Protein 4XZW (pdb70)

B-factor: mean 17.35, std 9.37, range [4.31, 82.0]

Sequence (305 aa):
KTPVAKNGQLQVVGTALLNRDGKPFQLRGISTHGLQWFGQFANKDAFQTLRDDWKANVVRLAMYTDPNANGYIAQPEWLKAKVKEGVEAAKELGMYVIIDWHILNDNDPNLYKEQAKRFFAEMAREYGNTPNVIYEIANEPNGDVTWEEKIRPYADEVIRTIRSIDRDNLIIVGTGTWSQDVDDVASDPLPYKNIMYALHFYAGTHGQFLRDKANYALSKGTPIFVTEWGTSDASGDGGVFLDQSREWLKYLDSKTISWVNWSLCDKNEASAALRPGADPHGGWGDDHLSDSGRFIKAKLIEALE

Nearest PDB structures (foldseek):
  4xzw-assembly1_A  TM=1.003E+00  e=5.256E-71  uncultured bacterium
  6gjf-assembly5_E  TM=9.949E-01  e=3.329E-52  synthetic construct
  3pzt-assembly2_B  TM=9.938E-01  e=3.127E-52  Bacillus subtilis subsp. subtilis str. 168
  5ihs-assembly1_A  TM=9.840E-01  e=8.917E-43  Cytophaga hutchinsonii ATCC 33406
  5wh8-assembly1_A  TM=9.608E-01  e=7.201E-40  uncultured organism

Organism: NCBI:txid77133

CATH classification: 3.20.20.80

Foldseek 3Di:
DAPCVVFWAWFDDQQFIGGPVRHGAAAEEAEADACVPFLLLLALLNVVCCCVQLVGQEYEYAFECDVVVVGCVVPVVVSLVSVVRNQVSCVVRRGAYEYAHEYDPVQFLVVCLVVLLVSLLVVCQVPLPTQRYEYERYQFREDPAACVPGQVVSCQVSVVSNCVRRQGHAYEGAGYHRRQQLLRCLVPPHPGTHYAYEHEEELAADAVVSVVNVVNNSVSRGHYAHAEYFQAHPVQPRAGNLVSVVVVVVSCVVVSHYHYYDHDGQPPGRRHQFHPPARSSDPDDPVTGHPNNVSSSVVSVVVVD

Secondary structure (DSSP, 8-state):
--HHHHH-S-EEETTEEE-TTS-B---EEEEES-HHHHGGG-SHHHHHHIIIII---EEEEEEE--GGGT-TTTSHHHHHHHHHHHHHHHHHTT-EEEEEEE-SSS-SGGGGHHHHHHHHHHHHHHHTTSS-EEEE--S---SS--IIIIIHHHHHHHHHHHHTT-SSS-EEE--HHHHT-GGGGGGS---SSSEEEEEEEETTT--HHHHHHHHHHHHTT--EEEEEEESS-SSSTT---HHHHHHHHHHHHHTT--EEEEEES--SSTT-SB-TT--TTS---GGGB-HHHHHHHHHHHHHH-

Solvent-accessible surface area: 11831 Å² total; per-residue (Å²): 198,39,18,19,42,110,10,2,45,11,52,27,92,54,54,39,6,28,10,126,115,45,135,83,25,22,0,28,0,2,0,3,13,0,0,20,111,36,10,96,5,4,10,82,72,0,2,72,15,0,52,56,70,1,77,2,13,0,2,0,0,0,0,16,0,10,43,143,17,78,0,20,48,51,40,56,122,125,0,29,61,47,0,53,99,0,0,67,5,0,66,111,5,10,0,0,0,0,0,0,0,4,2,52,121,11,50,36,2,44,113,34,52,89,68,0,51,189,2,0,7,57,0,2,161,91,2,16,115,39,33,7,1,2,0,0,0,0,1,17,0,16,54,109,4,57,5,97,119,64,0,45,63,0,0,23,37,0,0,120,28,0,34,94,66,3,173,14,2,8,0,0,0,0,0,5,50,119,0,30,29,0,38,64,1,33,93,50,75,12,105,61,100,8,8,5,6,0,0,7,2,44,3,26,74,42,29,95,162,5,15,76,35,0,51,114,0,28,87,119,38,5,12,2,0,0,0,13,0,0,0,2,29,72,83,23,132,44,35,44,54,47,100,81,0,103,92,2,8,159,26,0,73,85,102,57,6,3,4,0,0,15,0,1,0,31,88,138,60,26,8,1,0,2,104,77,64,4,74,48,102,7,61,14,44,79,112,62,2,12,92,0,0,122,13,0,44,58,50,0,60,98,45,112,169

Structure (mmCIF, N/CA/C/O backbone):
data_4XZW
#
_entry.id   4XZW
#
_cell.length_a   63.251
_cell.length_b   83.248
_cell.length_c   121.603
_cell.angle_alpha   90.00
_cell.angle_beta   90.00
_cell.angle_gamma   90.00
#
_symmetry.space_group_name_H-M   'C 2 2 21'
#
loop_
_entity.id
_entity.type
_entity.pdbx_description
1 polymer 'endo-glucanase chimera C10'
2 non-polymer 1,4,7,10,13,16-HEXAOXACYCLOOCTADECANE
3 non-polymer 'CALCIUM ION'
4 non-polymer '4-(2-HYDROXYETHYL)-1-PIPERAZINE ETHANESULFONIC ACID'
5 water water
#
loop_
_atom_site.group_PDB
_atom_site.id
_atom_site.type_symbol
_atom_site.label_atom_id
_atom_site.label_alt_id
_atom_site.label_comp_id
_atom_site.label_asym_id
_atom_site.label_entity_id
_atom_site.label_seq_id
_atom_site.pdbx_PDB_ins_code
_atom_site.Cartn_x
_atom_site.Cartn_y
_atom_site.Cartn_z
_atom_site.occupancy
_atom_site.B_iso_or_equiv
_atom_site.auth_seq_id
_atom_site.auth_comp_id
_atom_site.auth_asym_id
_atom_site.auth_atom_id
_atom_site.pdbx_PDB_model_num
ATOM 1 N N . LYS A 1 3 ? -25.366 3.521 -13.068 1.00 31.08 3 LYS A N 1
ATOM 2 C CA . LYS A 1 3 ? -26.320 2.487 -12.565 1.00 30.20 3 LYS A CA 1
ATOM 3 C C . LYS A 1 3 ? -25.698 1.092 -12.670 1.00 24.97 3 LYS A C 1
ATOM 4 O O . LYS A 1 3 ? -25.100 0.755 -13.688 1.00 25.78 3 LYS A O 1
ATOM 10 N N . THR A 1 4 ? -25.846 0.288 -11.619 1.00 21.50 4 THR A N 1
ATOM 11 C CA . THR A 1 4 ? -25.082 -0.966 -11.519 1.00 19.42 4 THR A CA 1
ATOM 12 C C . THR A 1 4 ? -25.606 -2.008 -12.492 1.00 17.74 4 THR A C 1
ATOM 13 O O . THR A 1 4 ? -26.730 -1.904 -12.966 1.00 17.81 4 THR A O 1
ATOM 17 N N . PRO A 1 5 ? -24.797 -3.039 -12.779 1.00 16.01 5 PRO A N 1
ATOM 18 C CA . PRO A 1 5 ? -25.275 -4.069 -13.692 1.00 15.44 5 PRO A CA 1
ATOM 19 C C . PRO A 1 5 ? -26.557 -4.750 -13.233 1.00 14.92 5 PRO A C 1
ATOM 20 O O . PRO A 1 5 ? -27.442 -5.004 -14.047 1.00 14.35 5 PRO A O 1
ATOM 24 N N . VAL A 1 6 ? -26.659 -5.070 -11.950 1.00 14.54 6 VAL A N 1
ATOM 25 C CA . VAL A 1 6 ? -27.835 -5.751 -11.425 1.00 14.55 6 VAL A CA 1
ATOM 26 C C . VAL A 1 6 ? -29.061 -4.823 -11.400 1.00 15.37 6 VAL A C 1
ATOM 27 O O . VAL A 1 6 ? -30.173 -5.248 -11.712 1.00 14.84 6 VAL A O 1
ATOM 31 N N . ALA A 1 7 ? -28.845 -3.550 -11.075 1.00 15.72 7 ALA A N 1
ATOM 32 C CA . ALA A 1 7 ? -29.945 -2.584 -11.108 1.00 17.39 7 ALA A CA 1
ATOM 33 C C . ALA A 1 7 ? -30.485 -2.422 -12.535 1.00 17.87 7 ALA A C 1
ATOM 34 O O . ALA A 1 7 ? -31.691 -2.295 -12.734 1.00 18.85 7 ALA A O 1
ATOM 36 N N . LYS A 1 8 ? -29.598 -2.440 -13.528 1.00 17.62 8 LYS A N 1
ATOM 37 C CA . LYS A 1 8 ? -30.014 -2.317 -14.929 1.00 18.97 8 LYS A CA 1
ATOM 38 C C . LYS A 1 8 ? -30.623 -3.596 -15.508 1.00 17.15 8 LYS A C 1
ATOM 39 O O . LYS A 1 8 ? -31.522 -3.524 -16.339 1.00 18.25 8 LYS A O 1
ATOM 45 N N . ASN A 1 9 ? -30.138 -4.764 -15.079 1.00 14.34 9 ASN A N 1
ATOM 46 C CA . ASN A 1 9 ? -30.517 -5.997 -15.748 1.00 13.31 9 ASN A CA 1
ATOM 47 C C . ASN A 1 9 ? -31.361 -6.970 -14.915 1.00 12.10 9 ASN A C 1
ATOM 48 O O . ASN A 1 9 ? -32.063 -7.812 -15.473 1.00 11.89 9 ASN A O 1
ATOM 53 N N . GLY A 1 10 ? -31.285 -6.884 -13.591 1.00 11.99 10 GLY A N 1
ATOM 54 C CA . GLY A 1 10 ? -32.139 -7.664 -12.733 1.00 11.86 10 GLY A CA 1
ATOM 55 C C . GLY A 1 10 ? -32.018 -9.169 -12.877 1.00 11.21 10 GLY A C 1
ATOM 56 O O . GLY A 1 10 ? -30.916 -9.699 -13.107 1.00 10.83 10 GLY A O 1
ATOM 57 N N . GLN A 1 11 ? -33.142 -9.845 -12.738 1.00 10.78 11 GLN A N 1
ATOM 58 C CA . GLN A 1 11 ? -33.168 -11.306 -12.696 1.00 10.94 11 GLN A CA 1
ATOM 59 C C . GLN A 1 11 ? -33.002 -11.833 -14.117 1.00 10.89 11 GLN A C 1
ATOM 60 O O . GLN A 1 11 ? -33.869 -11.603 -14.979 1.00 10.75 11 GLN A O 1
ATOM 66 N N . LEU A 1 12 ? -31.905 -12.532 -14.383 1.00 10.33 12 LEU A N 1
ATOM 67 C CA . LEU A 1 12 ? -31.611 -13.060 -15.704 1.00 10.06 12 LEU A CA 1
ATOM 68 C C . LEU A 1 12 ? -32.414 -14.334 -15.989 1.00 9.92 12 LEU A C 1
ATOM 69 O O . LEU A 1 12 ? -32.853 -15.035 -15.064 1.00 10.05 12 LEU A O 1
ATOM 74 N N . GLN A 1 13 ? -32.657 -14.609 -17.268 1.00 9.75 13 GLN A N 1
ATOM 75 C CA . GLN A 1 13 ? -33.426 -15.780 -17.688 1.00 9.87 13 GLN A CA 1
ATOM 76 C C . GLN A 1 13 ? -32.751 -16.431 -18.884 1.00 9.44 13 GLN A C 1
ATOM 77 O O . GLN A 1 13 ? -32.173 -15.746 -19.725 1.00 10.35 13 GLN A O 1
ATOM 83 N N . VAL A 1 14 ? -32.850 -17.750 -18.962 1.00 9.14 14 VAL A N 1
ATOM 84 C CA . VAL A 1 14 ? -32.309 -18.513 -20.074 1.00 9.13 14 VAL A CA 1
ATOM 85 C C . VAL A 1 14 ? -33.479 -18.960 -20.937 1.00 9.36 14 VAL A C 1
ATOM 86 O O . VAL A 1 14 ? -34.393 -19.632 -20.448 1.00 9.93 14 VAL A O 1
ATOM 90 N N . VAL A 1 15 ? -33.456 -18.578 -22.215 1.00 9.43 15 VAL A N 1
ATOM 91 C CA . VAL A 1 15 ? -34.502 -19.010 -23.158 1.00 10.05 15 VAL A CA 1
ATOM 92 C C . VAL A 1 15 ? -33.783 -19.612 -24.348 1.00 10.13 15 VAL A C 1
ATOM 93 O O . VAL A 1 15 ? -33.078 -18.914 -25.052 1.00 11.06 15 VAL A O 1
ATOM 97 N N . GLY A 1 16 ? -33.916 -20.918 -24.533 1.00 10.32 16 GLY A N 1
ATOM 98 C CA . GLY A 1 16 ? -33.202 -21.604 -25.595 1.00 10.37 16 GLY A CA 1
ATOM 99 C C . GLY A 1 16 ? -31.702 -21.529 -25.315 1.00 10.35 16 GLY A C 1
ATOM 100 O O . GLY A 1 16 ? -31.255 -21.904 -24.223 1.00 10.81 16 GLY A O 1
ATOM 101 N N . THR A 1 17 ? -30.943 -21.024 -26.283 1.00 10.59 17 THR A N 1
ATOM 102 C CA . THR A 1 17 ? -29.489 -20.831 -26.104 1.00 10.41 17 THR A CA 1
ATOM 103 C C . THR A 1 17 ? -29.107 -19.508 -25.434 1.00 10.72 17 THR A C 1
ATOM 104 O O . THR A 1 17 ? -27.930 -19.293 -25.133 1.00 10.80 17 THR A O 1
ATOM 108 N N . ALA A 1 18 ? -30.089 -18.640 -25.191 1.00 10.22 18 ALA A N 1
ATOM 109 C CA . ALA A 1 18 ? -29.802 -17.242 -24.911 1.00 10.04 18 ALA A CA 1
ATOM 110 C C . ALA A 1 18 ? -30.011 -16.824 -23.460 1.00 9.78 18 ALA A C 1
ATOM 111 O O . ALA A 1 18 ? -31.045 -17.125 -22.847 1.00 9.83 18 ALA A O 1
ATOM 113 N N . LEU A 1 19 ? -29.053 -16.056 -22.953 1.00 9.65 19 LEU A N 1
ATOM 114 C CA . LEU A 1 19 ? -29.187 -15.367 -21.679 1.00 9.74 19 LEU A CA 1
ATOM 115 C C . LEU A 1 19 ? -29.801 -13.991 -21.935 1.00 9.98 19 LEU A C 1
ATOM 116 O O . LEU A 1 19 ? -29.282 -13.207 -22.738 1.00 10.38 19 LEU A O 1
ATOM 121 N N . LEU A 1 20 ? -30.879 -13.720 -21.215 1.00 10.23 20 LEU A N 1
ATOM 122 C CA . LEU A 1 20 ? -31.636 -12.469 -21.329 1.00 10.80 20 LEU A CA 1
ATOM 123 C C . LEU A 1 20 ? -31.725 -11.785 -19.974 1.00 11.13 20 LEU A C 1
ATOM 124 O O . LEU A 1 20 ? -31.637 -12.437 -18.935 1.00 10.52 20 LEU A O 1
ATOM 129 N N . ASN A 1 21 ? -31.868 -10.455 -20.002 1.00 11.18 21 ASN A N 1
ATOM 130 C CA . ASN A 1 21 ? -32.127 -9.691 -18.787 1.00 11.90 21 ASN A CA 1
ATOM 131 C C . ASN A 1 21 ? -33.622 -9.632 -18.444 1.00 12.30 21 ASN A C 1
ATOM 132 O O . ASN A 1 21 ? -34.454 -10.278 -19.082 1.00 11.42 21 ASN A O 1
ATOM 137 N N . ARG A 1 22 ? -33.965 -8.867 -17.414 1.00 12.86 22 ARG A N 1
ATOM 138 C CA . ARG A 1 22 ? -35.341 -8.856 -16.924 1.00 14.54 22 ARG A CA 1
ATOM 139 C C . ARG A 1 22 ? -36.351 -8.352 -17.953 1.00 14.73 22 ARG A C 1
ATOM 140 O O . ARG A 1 22 ? -37.531 -8.664 -17.844 1.00 14.96 22 ARG A O 1
ATOM 148 N N . ASP A 1 23 ? -35.887 -7.577 -18.933 1.00 15.26 23 ASP A N 1
ATOM 149 C CA . ASP A 1 23 ? -36.746 -7.090 -20.015 1.00 16.37 23 ASP A CA 1
ATOM 150 C C . ASP A 1 23 ? -36.778 -7.995 -21.239 1.00 15.88 23 ASP A C 1
ATOM 151 O O . ASP A 1 23 ? -37.389 -7.648 -22.240 1.00 16.92 23 ASP A O 1
ATOM 156 N N . GLY A 1 24 ? -36.144 -9.159 -21.169 1.00 14.99 24 GLY A N 1
ATOM 157 C CA . GLY A 1 24 ? -36.109 -10.078 -22.298 1.00 14.30 24 GLY A CA 1
ATOM 158 C C . GLY A 1 24 ? -35.086 -9.707 -23.353 1.00 13.95 24 GLY A C 1
ATOM 159 O O . GLY A 1 24 ? -35.094 -10.245 -24.448 1.00 14.34 24 GLY A O 1
ATOM 160 N N . LYS A 1 25 ? -34.164 -8.824 -23.002 1.00 13.99 25 LYS A N 1
ATOM 161 C CA . LYS A 1 25 ? -33.144 -8.374 -23.927 1.00 14.97 25 LYS A CA 1
ATOM 162 C C . LYS A 1 25 ? -31.903 -9.251 -23.816 1.00 13.65 25 LYS A C 1
ATOM 163 O O . LYS A 1 25 ? -31.449 -9.577 -22.713 1.00 12.91 25 LYS A O 1
ATOM 169 N N . PRO A 1 26 ? -31.297 -9.594 -24.954 1.00 12.94 26 PRO A N 1
ATOM 170 C CA . PRO A 1 26 ? -30.049 -10.346 -24.892 1.00 13.61 26 PRO A CA 1
ATOM 171 C C . PRO A 1 26 ? -29.020 -9.617 -24.049 1.00 13.41 26 PRO A C 1
ATOM 172 O O . PRO A 1 26 ? -28.885 -8.379 -24.119 1.00 14.52 26 PRO A O 1
ATOM 176 N N . PHE A 1 27 ? -28.299 -10.368 -23.217 1.00 12.70 27 PHE A N 1
ATOM 177 C CA . PHE A 1 27 ? -27.375 -9.771 -22.261 1.00 12.57 27 PHE A CA 1
ATOM 178 C C . PHE A 1 27 ? -26.128 -10.621 -22.095 1.00 11.99 27 PHE A C 1
ATOM 179 O O . PHE A 1 27 ? -26.231 -11.825 -21.855 1.00 11.89 27 PHE A O 1
ATOM 187 N N . GLN A 1 28 ? -24.974 -9.982 -22.236 1.00 11.28 28 GLN A N 1
ATOM 188 C CA . GLN A 1 28 ? -23.677 -10.637 -22.104 1.00 10.69 28 GLN A CA 1
ATOM 189 C C . GLN A 1 28 ? -22.996 -10.209 -20.818 1.00 11.01 28 GLN A C 1
ATOM 190 O O . GLN A 1 28 ? -22.746 -9.025 -20.588 1.00 12.05 28 GLN A O 1
ATOM 196 N N . LEU A 1 29 ? -22.684 -11.178 -19.976 1.00 9.98 29 LEU A N 1
ATOM 197 C CA . LEU A 1 29 ? -21.816 -10.935 -18.825 1.00 9.97 29 LEU A CA 1
ATOM 198 C C . LEU A 1 29 ? -20.359 -11.054 -19.281 1.00 9.83 29 LEU A C 1
ATOM 199 O O . LEU A 1 29 ? -20.006 -11.930 -20.103 1.00 9.76 29 LEU A O 1
ATOM 204 N N . ARG A 1 30 ? -19.515 -10.168 -18.753 1.00 9.65 30 ARG A N 1
ATOM 205 C CA . ARG A 1 30 ? -18.081 -10.155 -19.060 1.00 9.92 30 ARG A CA 1
ATOM 206 C C . ARG A 1 30 ? -17.313 -9.801 -17.796 1.00 9.57 30 ARG A C 1
ATOM 207 O O . ARG A 1 30 ? -17.625 -8.805 -17.124 1.00 9.45 30 ARG A O 1
ATOM 215 N N . GLY A 1 31 ? -16.315 -10.625 -17.447 1.00 8.99 31 GLY A N 1
ATOM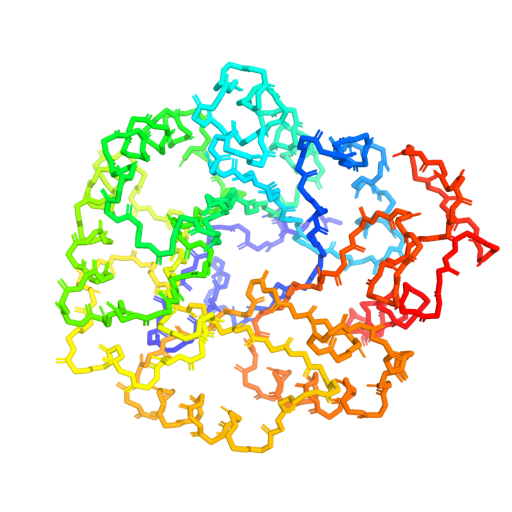 216 C CA . GLY A 1 31 ? -15.530 -10.324 -16.268 1.00 8.91 31 GLY A CA 1
ATOM 217 C C . GLY A 1 31 ? -14.350 -11.230 -16.090 1.00 8.62 31 GLY A C 1
ATOM 218 O O . GLY A 1 31 ? -13.768 -11.699 -17.047 1.00 8.85 31 GLY A O 1
ATOM 219 N N . ILE A 1 32 ? -14.006 -11.463 -14.829 1.00 9.11 32 ILE A N 1
ATOM 220 C CA . ILE A 1 32 ? -12.779 -12.151 -14.491 1.00 9.19 32 ILE A CA 1
ATOM 221 C C . ILE A 1 32 ? -12.962 -12.975 -13.224 1.00 8.63 32 ILE A C 1
ATOM 222 O O . ILE A 1 32 ? -13.816 -12.670 -12.373 1.00 8.58 32 ILE A O 1
ATOM 227 N N . SER A 1 33 ? -12.184 -14.061 -13.155 1.00 7.93 33 SER A N 1
ATOM 228 C CA . SER A 1 33 ? -12.201 -15.013 -12.046 1.00 7.74 33 SER A CA 1
ATOM 229 C C . SER A 1 33 ? -11.034 -14.760 -11.121 1.00 7.74 33 SER A C 1
ATOM 230 O O . SER A 1 33 ? -9.919 -14.486 -11.582 1.00 8.21 33 SER A O 1
ATOM 233 N N . THR A 1 34 ? -11.259 -14.951 -9.831 1.00 7.68 34 THR A N 1
ATOM 234 C CA . THR A 1 34 ? -10.130 -15.141 -8.922 1.00 7.70 34 THR A CA 1
ATOM 235 C C . THR A 1 34 ? -9.365 -16.406 -9.338 1.00 7.79 34 THR A C 1
ATOM 236 O O . THR A 1 34 ? -9.897 -17.270 -10.057 1.00 7.79 34 THR A O 1
ATOM 240 N N . HIS A 1 35 ? -8.101 -16.507 -8.930 1.00 7.69 35 HIS A N 1
ATOM 241 C CA . HIS A 1 35 ? -7.400 -17.799 -8.920 1.00 8.16 35 HIS A CA 1
ATOM 242 C C . HIS A 1 35 ? -7.959 -18.531 -7.684 1.00 7.92 35 HIS A C 1
ATOM 243 O O . HIS A 1 35 ? -8.965 -18.095 -7.107 1.00 8.10 35 HIS A 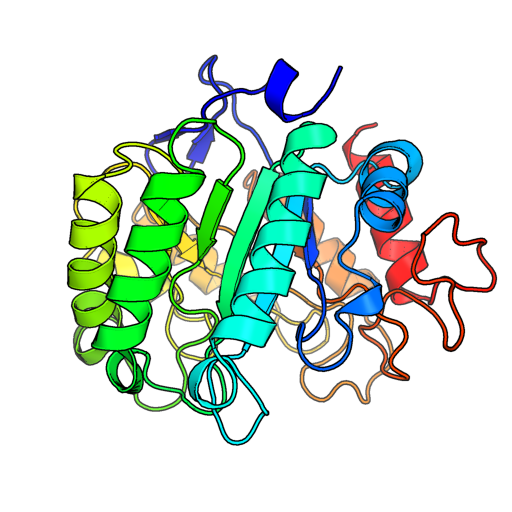O 1
ATOM 250 N N . GLY A 1 36 ? -7.415 -19.669 -7.293 1.00 8.34 36 GLY A N 1
ATOM 251 C CA . GLY A 1 36 ? -7.946 -20.335 -6.110 1.00 8.38 36 GLY A CA 1
ATOM 252 C C . GLY A 1 36 ? -8.017 -19.436 -4.902 1.00 8.80 36 GLY A C 1
ATOM 253 O O . GLY A 1 36 ? -7.016 -18.799 -4.527 1.00 8.93 36 GLY A O 1
ATOM 254 N N . LEU A 1 37 ? -9.172 -19.413 -4.228 1.00 8.82 37 LEU A N 1
ATOM 255 C CA . LEU A 1 37 ? -9.330 -18.564 -3.046 1.00 9.27 37 LEU A CA 1
ATOM 256 C C . LEU A 1 37 ? -8.416 -18.957 -1.893 1.00 9.58 37 LEU A C 1
ATOM 257 O O . LEU A 1 37 ? -8.145 -18.122 -1.039 1.00 10.52 37 LEU A O 1
ATOM 262 N N . GLN A 1 38 ? -7.957 -20.203 -1.869 1.00 9.63 38 GLN A N 1
ATOM 263 C CA . GLN A 1 38 ? -7.023 -20.660 -0.848 1.00 10.35 38 GLN A CA 1
ATOM 264 C C . GLN A 1 38 ? -5.621 -20.154 -1.085 1.00 10.85 38 GLN A C 1
ATOM 265 O O . GLN A 1 38 ? -4.809 -20.202 -0.163 1.00 12.95 38 GLN A O 1
ATOM 271 N N . TRP A 1 39 ? -5.314 -19.673 -2.286 1.00 9.83 39 TRP A N 1
ATOM 272 C CA . TRP A 1 39 ? -3.964 -19.240 -2.644 1.00 9.90 39 TRP A CA 1
ATOM 273 C C . TRP A 1 39 ? -3.872 -17.744 -2.916 1.00 9.81 39 TRP A C 1
ATOM 274 O O . TRP A 1 39 ? -2.870 -17.110 -2.586 1.00 9.79 39 TRP A O 1
ATOM 285 N N . PHE A 1 40 ? -4.877 -17.206 -3.619 1.00 9.56 40 PHE A N 1
ATOM 286 C CA . PHE A 1 40 ? -4.912 -15.809 -4.012 1.00 9.77 40 PHE A CA 1
ATOM 287 C C . PHE A 1 40 ? -6.230 -15.130 -3.628 1.00 10.46 40 PHE A C 1
ATOM 288 O O . PHE A 1 40 ? -6.725 -14.249 -4.337 1.00 9.82 40 PHE A O 1
ATOM 296 N N . GLY A 1 41 ? -6.743 -15.486 -2.455 1.00 11.02 41 GLY A N 1
ATOM 297 C CA . GLY A 1 41 ? -7.968 -14.929 -1.911 1.00 11.66 41 GLY A CA 1
ATOM 298 C C . GLY A 1 41 ? -7.892 -13.457 -1.529 1.00 12.89 41 GLY A C 1
ATOM 299 O O . GLY A 1 41 ? -8.930 -12.809 -1.346 1.00 13.08 41 GLY A O 1
ATOM 300 N N . GLN A 1 42 ? -6.679 -12.927 -1.387 1.00 14.80 42 GLN A N 1
ATOM 301 C CA . GLN A 1 42 ? -6.489 -11.517 -1.040 1.00 16.89 42 GLN A CA 1
ATOM 302 C C . GLN A 1 42 ? -7.149 -10.570 -2.030 1.00 16.15 42 GLN A C 1
ATOM 303 O O . GLN A 1 42 ? -7.492 -9.444 -1.652 1.00 17.09 42 GLN A O 1
ATOM 309 N N . PHE A 1 43 ? -7.332 -11.012 -3.284 1.00 14.41 43 PHE A N 1
ATOM 310 C CA . PHE A 1 43 ? -7.933 -10.174 -4.322 1.00 14.49 43 PHE A CA 1
ATOM 311 C C . PHE A 1 43 ? -9.463 -10.237 -4.360 1.00 14.17 43 PHE A C 1
ATOM 312 O O . PHE A 1 43 ? -10.087 -9.479 -5.106 1.00 14.75 43 PHE A O 1
ATOM 320 N N . ALA A 1 44 ? -10.058 -11.123 -3.560 1.00 13.60 44 ALA A N 1
ATOM 321 C CA . ALA A 1 44 ? -11.519 -11.324 -3.538 1.00 14.08 44 ALA A CA 1
ATOM 322 C C . ALA A 1 44 ? -12.151 -10.412 -2.476 1.00 14.41 44 ALA A C 1
ATOM 323 O O . ALA A 1 44 ? -12.596 -10.868 -1.419 1.00 16.60 44 ALA A O 1
ATOM 325 N N . ASN A 1 45 ? -12.180 -9.123 -2.779 1.00 14.46 45 ASN A N 1
ATOM 326 C CA . ASN A 1 45 ? -12.672 -8.116 -1.830 1.00 14.67 45 ASN A CA 1
ATOM 327 C C . ASN A 1 45 ? -13.364 -6.968 -2.536 1.00 15.50 45 ASN A C 1
ATOM 328 O O . ASN A 1 45 ? -13.219 -6.790 -3.746 1.00 14.85 45 ASN A O 1
ATOM 333 N N . LYS A 1 46 ? -14.114 -6.187 -1.769 1.00 16.13 46 LYS A N 1
ATOM 334 C CA . LYS A 1 46 ? -14.943 -5.141 -2.349 1.00 17.60 46 LYS A CA 1
ATOM 335 C C . LYS A 1 46 ? -14.138 -4.040 -3.040 1.00 17.42 46 LYS A C 1
ATOM 336 O O . LYS A 1 46 ? -14.646 -3.388 -3.941 1.00 16.99 46 LYS A O 1
ATOM 342 N N . ASP A 1 47 ? -12.890 -3.834 -2.638 1.00 17.81 47 ASP A N 1
ATOM 343 C CA . ASP A 1 47 ? -12.084 -2.771 -3.233 1.00 17.67 47 ASP A CA 1
ATOM 344 C C . ASP A 1 47 ? -11.526 -3.174 -4.602 1.00 16.55 47 ASP A C 1
ATOM 345 O O . ASP A 1 47 ? -11.601 -2.406 -5.566 1.00 16.44 47 ASP A O 1
ATOM 350 N N . ALA A 1 48 ? -10.975 -4.389 -4.699 1.00 15.32 48 ALA A N 1
ATOM 351 C CA . ALA A 1 48 ? -10.613 -4.945 -5.997 1.00 14.44 48 ALA A CA 1
ATOM 352 C C . ALA A 1 48 ? -11.844 -4.995 -6.907 1.00 13.85 48 ALA A C 1
ATOM 353 O O . ALA A 1 48 ? -11.775 -4.619 -8.087 1.00 14.16 48 ALA A O 1
ATOM 355 N N . PHE A 1 49 ? -12.976 -5.444 -6.371 1.00 13.47 49 PHE A N 1
ATOM 356 C CA . PHE A 1 49 ? -14.156 -5.604 -7.207 1.00 13.32 49 PHE A CA 1
ATOM 357 C C . PHE A 1 49 ? -14.681 -4.249 -7.677 1.00 14.33 49 PHE A C 1
ATOM 358 O O . PHE A 1 49 ? -15.201 -4.140 -8.776 1.00 14.65 49 PHE A O 1
ATOM 366 N N . GLN A 1 50 ? -14.521 -3.208 -6.857 1.00 15.60 50 GLN A N 1
ATOM 367 C CA . GLN A 1 50 ? -15.000 -1.885 -7.269 1.00 16.96 50 GLN A CA 1
ATOM 368 C C . GLN A 1 50 ? -14.137 -1.352 -8.408 1.00 16.50 50 GLN A C 1
ATOM 369 O O . GLN A 1 50 ? -14.656 -0.721 -9.338 1.00 16.73 50 GLN A O 1
ATOM 375 N N . THR A 1 51 ? -12.826 -1.600 -8.361 1.00 16.42 51 THR A N 1
ATOM 376 C CA . THR A 1 51 ? -11.974 -1.262 -9.490 1.00 17.02 51 THR A CA 1
ATOM 377 C C . THR A 1 51 ? -12.434 -2.003 -10.757 1.00 16.44 51 THR A C 1
ATOM 378 O O . THR A 1 51 ? -12.512 -1.434 -11.841 1.00 16.94 51 THR A O 1
ATOM 382 N N . LEU A 1 52 ? -12.773 -3.284 -10.617 1.00 15.47 52 LEU A N 1
ATOM 383 C CA . LEU A 1 52 ? -13.260 -4.028 -11.771 1.00 14.56 52 LEU A CA 1
ATOM 384 C C . LEU A 1 52 ? -14.540 -3.423 -12.351 1.00 14.17 52 LEU A C 1
ATOM 385 O O . LEU A 1 52 ? -14.684 -3.323 -13.560 1.00 13.59 52 LEU A O 1
ATOM 390 N N . ARG A 1 53 ? -15.467 -3.029 -11.475 1.00 14.46 53 ARG A N 1
ATOM 391 C CA . ARG A 1 53 ? -16.734 -2.469 -11.930 1.00 15.13 53 ARG A CA 1
ATOM 392 C C . ARG A 1 53 ? -16.539 -1.085 -12.546 1.00 15.92 53 ARG A C 1
ATOM 393 O O . ARG A 1 53 ? -16.987 -0.830 -13.653 1.00 16.44 53 ARG A O 1
ATOM 401 N N . ASP A 1 54 ? -15.919 -0.203 -11.764 1.00 18.44 54 ASP A N 1
ATOM 402 C CA . ASP A 1 54 ? -15.843 1.229 -12.108 1.00 19.74 54 ASP A CA 1
ATOM 403 C C . ASP A 1 54 ? -14.841 1.513 -13.229 1.00 19.97 54 ASP A C 1
ATOM 404 O O . ASP A 1 54 ? -15.110 2.327 -14.115 1.00 20.99 54 ASP A O 1
ATOM 409 N N . ASP A 1 55 ? -13.682 0.857 -13.180 1.00 19.98 55 ASP A N 1
ATOM 410 C CA . ASP A 1 55 ? -12.591 1.124 -14.109 1.00 20.09 55 ASP A CA 1
ATOM 411 C C . ASP A 1 55 ? -12.443 0.109 -15.228 1.00 19.52 55 ASP A C 1
ATOM 412 O O . ASP A 1 55 ? -12.157 0.482 -1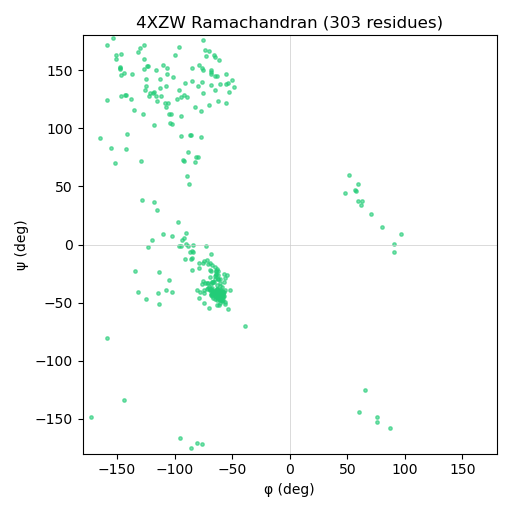6.363 1.00 20.82 55 ASP A O 1
ATOM 417 N N . TRP A 1 56 ? -12.599 -1.185 -14.939 1.00 17.59 56 TRP A N 1
ATOM 418 C CA . TRP A 1 56 ? -12.505 -2.176 -16.006 1.00 16.38 56 TRP A CA 1
ATOM 419 C C . TRP A 1 56 ? -13.828 -2.356 -16.737 1.00 15.10 56 TRP A C 1
ATOM 420 O O . TRP A 1 56 ? -13.820 -2.835 -17.865 1.00 15.21 56 TRP A O 1
ATOM 431 N N . LYS A 1 57 ? -14.945 -1.998 -16.096 1.00 15.22 57 LYS A N 1
ATOM 432 C CA . LYS A 1 57 ? -16.296 -2.167 -16.664 1.00 15.22 57 LYS A CA 1
ATOM 433 C C . LYS A 1 57 ? -16.733 -3.645 -16.746 1.00 14.31 57 LYS A C 1
ATOM 434 O O . LYS A 1 57 ? -17.550 -4.017 -17.578 1.00 14.68 57 LYS A O 1
ATOM 440 N N . ALA A 1 58 ? -16.169 -4.476 -15.876 1.00 14.02 58 ALA A N 1
ATOM 441 C CA . ALA A 1 58 ? -16.670 -5.847 -15.679 1.00 13.09 58 ALA A CA 1
ATOM 442 C C . ALA A 1 58 ? -18.029 -5.791 -15.026 1.00 12.60 58 ALA A C 1
ATOM 443 O O . ALA A 1 58 ? -18.294 -4.905 -14.197 1.00 13.37 58 ALA A O 1
ATOM 445 N N . ASN A 1 59 ? -18.888 -6.746 -15.364 1.00 11.18 59 ASN A N 1
ATOM 446 C CA . ASN A 1 59 ? -20.203 -6.854 -14.713 1.00 10.67 59 ASN A CA 1
ATOM 447 C C . ASN A 1 59 ? -20.411 -8.175 -13.982 1.00 10.06 59 ASN A C 1
ATOM 448 O O . ASN A 1 59 ? -21.462 -8.406 -13.390 1.00 10.16 59 ASN A O 1
ATOM 453 N N . VAL A 1 60 ? -19.372 -9.006 -13.964 1.00 9.46 60 VAL A N 1
ATOM 454 C CA . VAL A 1 60 ? -19.419 -10.275 -13.213 1.00 9.01 60 VAL A CA 1
ATOM 455 C C . VAL A 1 60 ? -18.037 -10.587 -12.658 1.00 9.06 60 VAL A C 1
ATOM 456 O O . VAL A 1 60 ? -17.035 -10.248 -13.275 1.00 8.92 60 VAL A O 1
ATOM 460 N N . VAL A 1 61 ? -18.014 -11.206 -11.480 1.00 9.11 61 VAL A N 1
ATOM 461 C CA . VAL A 1 61 ? -16.795 -11.783 -10.908 1.00 9.48 61 VAL A CA 1
ATOM 462 C C . VAL A 1 61 ? -17.052 -13.248 -10.556 1.00 8.91 61 VAL A C 1
ATOM 463 O O . VAL A 1 61 ? -18.181 -13.615 -10.242 1.00 9.80 61 VAL A O 1
ATOM 467 N N . ARG A 1 62 ? -15.998 -14.045 -10.594 1.00 8.12 62 ARG A N 1
ATOM 468 C CA . ARG A 1 62 ? -16.078 -15.492 -10.309 1.00 7.34 62 ARG A CA 1
ATOM 469 C C . ARG A 1 62 ? -15.161 -15.815 -9.133 1.00 7.42 62 ARG A C 1
ATOM 470 O O . ARG A 1 62 ? -13.972 -15.414 -9.096 1.00 7.76 62 ARG A O 1
ATOM 478 N N . LEU A 1 63 ? -15.732 -16.532 -8.173 1.00 7.25 63 LEU A N 1
ATOM 479 C CA . LEU A 1 63 ? -15.014 -16.926 -6.964 1.00 7.20 63 LEU A CA 1
ATOM 480 C C . LEU A 1 63 ? -14.640 -18.414 -7.071 1.00 7.41 63 LEU A C 1
ATOM 481 O O . LEU A 1 63 ? -15.512 -19.278 -6.918 1.00 7.54 63 LEU A O 1
ATOM 486 N N . ALA A 1 64 ? -13.358 -18.688 -7.340 1.00 7.16 64 ALA A N 1
ATOM 487 C CA . ALA A 1 64 ? -12.902 -20.045 -7.626 1.00 7.29 64 ALA A CA 1
ATOM 488 C C . ALA A 1 64 ? -12.585 -20.766 -6.323 1.00 7.68 64 ALA A C 1
ATOM 489 O O . ALA A 1 64 ? -11.486 -20.627 -5.781 1.00 7.86 64 ALA A O 1
ATOM 491 N N . MET A 1 65 ? -13.570 -21.508 -5.807 1.00 8.02 65 MET A N 1
ATOM 492 C CA . MET A 1 65 ? -13.396 -22.254 -4.571 1.00 8.29 65 MET A CA 1
ATOM 493 C C . MET A 1 65 ? -12.984 -23.680 -4.898 1.00 8.34 65 MET A C 1
ATOM 494 O O . MET A 1 65 ? -13.816 -24.549 -5.129 1.00 8.42 65 MET A O 1
ATOM 499 N N . TYR A 1 66 ? -11.678 -23.923 -4.924 1.00 8.47 66 TYR A N 1
ATOM 500 C CA . TYR A 1 66 ? -11.178 -25.303 -5.100 1.00 8.66 66 TYR A CA 1
ATOM 501 C C . TYR A 1 66 ? -11.777 -26.215 -4.026 1.00 8.96 66 TYR A C 1
ATOM 502 O O . TYR A 1 66 ? -12.012 -25.791 -2.876 1.00 9.42 66 TYR A O 1
ATOM 511 N N . THR A 1 67 ? -11.997 -27.470 -4.426 1.00 9.31 67 THR A N 1
ATOM 512 C CA . THR A 1 67 ? -12.656 -28.472 -3.592 1.00 9.83 67 THR A CA 1
ATOM 513 C C . THR A 1 67 ? -11.653 -29.519 -3.080 1.00 10.32 67 THR A C 1
ATOM 514 O O . THR A 1 67 ? -11.716 -29.936 -1.922 1.00 10.76 67 THR A O 1
ATOM 518 N N . ASP A 1 68 ? -10.725 -29.907 -3.940 1.00 11.27 68 ASP A N 1
ATOM 519 C CA . ASP A 1 68 ? -9.760 -30.991 -3.680 1.00 12.58 68 ASP A CA 1
ATOM 520 C C . ASP A 1 68 ? -8.982 -30.737 -2.393 1.00 12.83 68 ASP A C 1
ATOM 521 O O . ASP A 1 68 ? -8.341 -29.717 -2.263 1.00 12.28 68 ASP A O 1
ATOM 526 N N . PRO A 1 69 ? -9.047 -31.676 -1.419 1.00 13.37 69 PRO A N 1
ATOM 527 C CA . PRO A 1 69 ? -8.325 -31.426 -0.167 1.00 13.61 69 PRO A CA 1
ATOM 528 C C . PRO A 1 69 ? -6.797 -31.368 -0.348 1.00 13.67 69 PRO A C 1
ATOM 529 O O . PRO A 1 69 ? -6.110 -30.685 0.409 1.00 14.07 69 PRO A O 1
ATOM 533 N N . ASN A 1 70 ? -6.279 -32.049 -1.356 1.00 14.25 70 ASN A N 1
ATOM 534 C CA . ASN A 1 70 ? -4.837 -31.980 -1.659 1.00 16.03 70 ASN A CA 1
ATOM 535 C C . ASN A 1 70 ? -4.392 -30.613 -2.179 1.00 14.90 70 ASN A C 1
ATOM 536 O O . ASN A 1 70 ? -3.221 -30.254 -2.066 1.00 15.38 70 ASN A O 1
ATOM 541 N N . ALA A 1 71 ? -5.332 -29.838 -2.726 1.00 12.87 71 ALA A N 1
ATOM 542 C CA . ALA A 1 71 ? -5.081 -28.444 -3.109 1.00 12.55 71 ALA A CA 1
ATOM 543 C C . ALA A 1 71 ? -5.385 -27.474 -1.976 1.00 11.82 71 ALA A C 1
ATOM 544 O O . ALA A 1 71 ? -5.414 -26.263 -2.197 1.00 11.15 71 ALA A O 1
ATOM 546 N N . ASN A 1 72 ? -5.622 -27.969 -0.756 1.00 11.42 72 ASN A N 1
ATOM 547 C CA . ASN A 1 72 ? -6.138 -27.124 0.334 1.00 11.24 72 ASN A CA 1
ATOM 548 C C . ASN A 1 72 ? -7.498 -26.504 -0.034 1.00 10.28 72 ASN A C 1
ATOM 549 O O . ASN A 1 72 ? -7.826 -25.386 0.343 1.00 10.21 72 ASN A O 1
ATOM 554 N N . GLY A 1 73 ? -8.307 -27.294 -0.733 1.00 10.54 73 GLY A N 1
ATOM 555 C CA . GLY A 1 73 ? -9.652 -26.869 -1.091 1.00 10.32 73 GLY A CA 1
ATOM 556 C C . GLY A 1 73 ? -10.670 -27.020 0.017 1.00 10.32 73 GLY A C 1
ATOM 557 O O . GLY A 1 73 ? -10.322 -27.318 1.165 1.00 10.38 73 GLY A O 1
ATOM 558 N N . TYR A 1 74 ? -11.934 -26.814 -0.354 1.00 10.31 74 TYR A N 1
ATOM 559 C CA . TYR A 1 74 ? -13.048 -26.819 0.583 1.00 10.18 74 TYR A CA 1
ATOM 560 C C . TYR A 1 74 ? -13.105 -28.068 1.460 1.00 11.02 74 TYR A C 1
ATOM 561 O O . TYR A 1 74 ? -13.430 -27.953 2.646 1.00 11.75 74 TYR A O 1
ATOM 570 N N . ILE A 1 75 ? -12.802 -29.224 0.894 1.00 11.42 75 ILE A N 1
ATOM 571 C CA . ILE A 1 75 ? -12.860 -30.464 1.688 1.00 12.30 75 ILE A CA 1
ATOM 572 C C . ILE A 1 75 ? -11.833 -30.426 2.844 1.00 12.88 75 ILE A C 1
ATOM 573 O O . ILE A 1 75 ? -12.118 -30.918 3.947 1.00 14.22 75 ILE A O 1
ATOM 578 N N . ALA A 1 76 ? -10.665 -29.818 2.635 1.00 12.56 76 ALA A N 1
ATOM 579 C CA . ALA A 1 76 ? -9.685 -29.657 3.726 1.00 12.57 76 ALA A CA 1
ATOM 580 C C . ALA A 1 76 ? -10.010 -28.581 4.751 1.00 12.62 76 ALA A C 1
ATOM 581 O O . ALA A 1 76 ? -9.590 -28.686 5.915 1.00 13.86 76 ALA A O 1
ATOM 583 N N . GLN A 1 77 ? -10.687 -27.510 4.341 1.00 11.59 77 GLN A N 1
ATOM 584 C CA . GLN A 1 77 ? -10.888 -26.377 5.210 1.00 11.43 77 GLN A CA 1
ATOM 585 C C . GLN A 1 77 ? -12.191 -25.649 4.836 1.00 11.28 77 GLN A C 1
ATOM 586 O O . GLN A 1 77 ? -12.174 -24.494 4.340 1.00 11.79 77 GLN A O 1
ATOM 592 N N . PRO A 1 78 ? -13.324 -26.304 5.117 1.00 11.75 78 PRO A N 1
ATOM 593 C CA . PRO A 1 78 ? -14.602 -25.812 4.577 1.00 12.14 78 PRO A CA 1
ATOM 594 C C . PRO A 1 78 ? -15.073 -24.492 5.156 1.00 12.61 78 PRO A C 1
ATOM 595 O O . PRO A 1 78 ? -15.523 -23.623 4.417 1.00 12.50 78 PRO A O 1
ATOM 599 N N . GLU A 1 79 ? -14.984 -24.302 6.470 1.00 12.39 79 GLU A N 1
ATOM 600 C CA . GLU A 1 79 ? -15.443 -23.051 7.044 1.00 14.14 79 GLU A CA 1
ATOM 601 C C . GLU A 1 79 ? -14.591 -21.878 6.608 1.00 12.82 79 GLU A C 1
ATOM 602 O O . GLU A 1 79 ? -15.102 -20.805 6.326 1.00 12.48 79 GLU A O 1
ATOM 608 N N . TRP A 1 80 ? -13.267 -22.072 6.544 1.00 12.14 80 TRP A N 1
ATOM 609 C CA . TRP A 1 80 ? -12.365 -20.984 6.177 1.00 11.50 80 TRP A CA 1
ATOM 610 C C . TRP A 1 80 ? -12.594 -20.532 4.716 1.00 10.72 80 TRP A C 1
ATOM 611 O O . TRP A 1 80 ? -12.644 -19.349 4.434 1.00 11.21 80 TRP A O 1
ATOM 622 N N . LEU A 1 81 ? -12.773 -21.488 3.814 1.00 10.49 81 LEU A N 1
ATOM 623 C CA . LEU A 1 81 ? -13.080 -21.151 2.414 1.00 10.59 81 LEU A CA 1
ATOM 624 C C . LEU A 1 81 ? -14.490 -20.621 2.223 1.00 11.22 81 LEU A C 1
ATOM 625 O O . LEU A 1 81 ? -14.664 -19.656 1.481 1.00 11.24 81 LEU A O 1
ATOM 630 N N . LYS A 1 82 ? -15.471 -21.178 2.935 1.00 11.40 82 LYS A N 1
ATOM 631 C CA . LYS A 1 82 ? -16.839 -20.659 2.843 1.00 12.04 82 LYS A CA 1
ATOM 632 C C . LYS A 1 82 ? -16.881 -19.193 3.278 1.00 12.35 82 LYS A C 1
ATOM 633 O O . LYS A 1 82 ? -17.552 -18.375 2.669 1.00 12.60 82 LYS A O 1
ATOM 639 N N . ALA A 1 83 ? -16.145 -18.844 4.332 1.00 12.31 83 ALA A N 1
ATOM 640 C CA . ALA A 1 83 ? -16.106 -17.452 4.769 1.00 12.60 83 ALA A CA 1
ATOM 641 C C . ALA A 1 83 ? -15.578 -16.523 3.670 1.00 12.21 83 ALA A C 1
ATOM 642 O O . ALA A 1 83 ? -16.070 -15.405 3.509 1.00 12.53 83 ALA A O 1
ATOM 644 N N . LYS A 1 84 ? -14.569 -16.968 2.911 1.00 11.65 84 LYS A N 1
ATOM 645 C CA . LYS A 1 84 ? -14.051 -16.170 1.794 1.00 12.02 84 LYS A CA 1
ATOM 646 C C . LYS A 1 84 ? -15.094 -16.002 0.692 1.00 11.34 84 LYS A C 1
ATOM 647 O O . LYS A 1 84 ? -15.224 -14.936 0.116 1.00 11.16 84 LYS A O 1
ATOM 653 N N . VAL A 1 85 ? -15.806 -17.076 0.387 1.00 10.98 85 VAL A N 1
ATOM 654 C CA . VAL A 1 85 ? -16.878 -17.013 -0.597 1.00 11.03 85 VAL A CA 1
ATOM 655 C C . VAL A 1 85 ? -17.923 -15.999 -0.152 1.00 11.63 85 VAL A C 1
ATOM 656 O O . VAL A 1 85 ? -18.315 -15.130 -0.920 1.00 11.42 85 VAL A O 1
ATOM 660 N N . LYS A 1 86 ? -18.339 -16.065 1.107 1.00 12.17 86 LYS A N 1
ATOM 661 C CA . LYS A 1 86 ? -19.336 -15.105 1.576 1.00 12.98 86 LYS A CA 1
ATOM 662 C C . LYS A 1 86 ? -18.865 -13.668 1.490 1.00 13.04 86 LYS A C 1
ATOM 663 O O . LYS A 1 86 ? -19.626 -12.783 1.089 1.00 12.60 86 LYS A O 1
ATOM 669 N N . GLU A 1 87 ? -17.620 -13.408 1.870 1.00 13.16 87 GLU A N 1
ATOM 670 C CA . GLU A 1 87 ? -17.108 -12.055 1.730 1.00 14.47 87 GLU A CA 1
ATOM 671 C C . GLU A 1 87 ? -17.170 -11.586 0.274 1.00 13.21 87 GLU A C 1
ATOM 672 O O . GLU A 1 87 ? -17.505 -10.428 -0.030 1.00 14.02 87 GLU A O 1
ATOM 678 N N . GLY A 1 88 ? -16.823 -12.480 -0.651 1.00 12.25 88 GLY A N 1
ATOM 679 C CA . GLY A 1 88 ? -16.845 -12.145 -2.073 1.00 11.99 88 GLY A CA 1
ATOM 680 C C . GLY A 1 88 ? -18.231 -11.847 -2.599 1.00 11.39 88 GLY A C 1
ATOM 681 O O . GLY A 1 88 ? -18.423 -10.893 -3.345 1.00 11.75 88 GLY A O 1
ATOM 682 N N . VAL A 1 89 ? -19.201 -12.662 -2.182 1.00 10.90 89 VAL A N 1
ATOM 683 C CA . VAL A 1 89 ? -20.599 -12.494 -2.611 1.00 11.39 89 VAL A CA 1
ATOM 684 C C . VAL A 1 89 ? -21.149 -11.192 -2.032 1.00 12.29 89 VAL A C 1
ATOM 685 O O . VAL A 1 89 ? -21.779 -10.409 -2.744 1.00 12.29 89 VAL A O 1
ATOM 689 N N . GLU A 1 90 ? -20.904 -10.964 -0.738 1.00 13.74 90 GLU A N 1
ATOM 690 C CA . GLU A 1 90 ? -21.375 -9.718 -0.113 1.00 15.29 90 GLU A CA 1
ATOM 691 C C . GLU A 1 90 ? -20.803 -8.495 -0.814 1.00 14.12 90 GLU A C 1
ATOM 692 O O . GLU A 1 90 ? -21.510 -7.515 -1.044 1.00 14.56 90 GLU A O 1
ATOM 698 N N . ALA A 1 91 ? -19.526 -8.545 -1.184 1.00 13.63 91 ALA A N 1
ATOM 699 C CA . ALA A 1 91 ? -18.903 -7.442 -1.932 1.00 13.77 91 ALA A CA 1
ATOM 700 C C . ALA A 1 91 ? -19.586 -7.201 -3.275 1.00 14.88 91 ALA A C 1
ATOM 701 O O . ALA A 1 91 ? -19.904 -6.075 -3.642 1.00 14.29 91 ALA A O 1
ATOM 703 N N . ALA A 1 92 ? -19.813 -8.279 -4.020 1.00 13.40 92 ALA A N 1
ATOM 704 C CA . ALA A 1 92 ? -20.509 -8.170 -5.280 1.00 14.20 92 ALA A CA 1
ATOM 705 C C . ALA A 1 92 ? -21.933 -7.630 -5.113 1.00 14.05 92 ALA A C 1
ATOM 706 O O . ALA A 1 92 ? -22.381 -6.819 -5.928 1.00 15.56 92 ALA A O 1
ATOM 708 N N . LYS A 1 93 ? -22.645 -8.075 -4.081 1.00 15.07 93 LYS A N 1
ATOM 709 C CA . LYS A 1 93 ? -23.999 -7.579 -3.830 1.00 16.12 93 LYS A CA 1
ATOM 710 C C . LYS A 1 93 ? -23.976 -6.067 -3.580 1.00 17.02 93 LYS A C 1
ATOM 711 O O . LYS A 1 93 ? -24.789 -5.320 -4.129 1.00 17.57 93 LYS A O 1
ATOM 717 N N . GLU A 1 94 ? -23.015 -5.615 -2.789 1.00 17.70 94 GLU A N 1
ATOM 718 C CA . GLU A 1 94 ? -22.923 -4.185 -2.444 1.00 19.52 94 GLU A CA 1
ATOM 719 C C . GLU A 1 94 ? -22.624 -3.303 -3.661 1.00 17.97 94 GLU A C 1
ATOM 720 O O . GLU A 1 94 ? -23.072 -2.146 -3.740 1.00 18.88 94 GLU A O 1
ATOM 726 N N . LEU A 1 95 ? -21.919 -3.869 -4.638 1.00 15.92 95 LEU A N 1
ATOM 727 C CA . LEU A 1 95 ? -21.539 -3.175 -5.847 1.00 15.10 95 LEU A CA 1
ATOM 728 C C . LEU A 1 95 ? -22.534 -3.398 -6.998 1.00 14.07 95 LEU A C 1
ATOM 729 O O . LEU A 1 95 ? -22.331 -2.879 -8.077 1.00 14.54 95 LEU A O 1
ATOM 734 N N . GLY A 1 96 ? -23.584 -4.188 -6.777 1.00 13.53 96 GLY A N 1
ATOM 735 C CA . GLY A 1 96 ? -24.526 -4.524 -7.857 1.00 13.49 96 GLY A CA 1
ATOM 736 C C . GLY A 1 96 ? -23.925 -5.291 -9.016 1.00 13.42 96 GLY A C 1
ATOM 737 O O . GLY A 1 96 ? -24.321 -5.104 -10.168 1.00 14.06 96 GLY A O 1
ATOM 738 N N . MET A 1 97 ? -23.001 -6.197 -8.705 1.00 12.94 97 MET A N 1
ATOM 739 C CA . MET A 1 97 ? -22.380 -7.034 -9.718 1.00 12.59 97 MET A CA 1
ATOM 740 C C . MET A 1 97 ? -22.925 -8.448 -9.601 1.00 11.07 97 MET A C 1
ATOM 741 O O . MET A 1 97 ? -23.347 -8.885 -8.529 1.00 11.23 97 MET A O 1
ATOM 746 N N . TYR A 1 98 ? -22.925 -9.150 -10.725 1.00 10.02 98 TYR A N 1
ATOM 747 C CA . TYR A 1 98 ? -23.225 -10.581 -10.712 1.00 9.54 98 TYR A CA 1
ATOM 748 C C . TYR A 1 98 ? -21.983 -11.300 -10.194 1.00 9.02 98 TYR A C 1
ATOM 749 O O . TYR A 1 98 ? -20.853 -10.813 -10.343 1.00 8.90 98 TYR A O 1
ATOM 758 N N . VAL A 1 99 ? -22.201 -12.455 -9.575 1.00 8.58 99 VAL A N 1
ATOM 759 C CA . VAL A 1 99 ? -21.115 -13.160 -8.941 1.00 8.69 99 VAL A CA 1
ATOM 760 C C . VAL A 1 99 ? -21.327 -14.649 -9.042 1.00 8.00 99 VAL A C 1
ATOM 761 O O . VAL A 1 99 ? -22.367 -15.164 -8.645 1.00 8.46 99 VAL A O 1
ATOM 765 N N . ILE A 1 100 ? -20.302 -15.330 -9.545 1.00 7.62 100 ILE A N 1
ATOM 766 C CA . ILE A 1 100 ? -20.341 -16.787 -9.710 1.00 7.53 100 ILE A CA 1
ATOM 767 C C . ILE A 1 100 ? -19.650 -17.453 -8.554 1.00 7.35 100 ILE A C 1
ATOM 768 O O . ILE A 1 100 ? -18.490 -17.130 -8.254 1.00 7.86 100 ILE A O 1
ATOM 773 N N . ILE A 1 101 ? -20.357 -18.369 -7.890 1.00 7.22 101 ILE A N 1
ATOM 774 C CA . ILE A 1 101 ? -19.771 -19.206 -6.863 1.00 7.28 101 ILE A CA 1
ATOM 775 C C . ILE A 1 101 ? -19.360 -20.507 -7.569 1.00 7.35 101 ILE A C 1
ATOM 776 O O . ILE A 1 101 ? -20.222 -21.250 -8.028 1.00 7.28 101 ILE A O 1
ATOM 781 N N . ASP A 1 102 ? -18.051 -20.725 -7.702 1.00 7.30 102 ASP A N 1
ATOM 782 C CA . ASP A 1 102 ? -17.518 -21.822 -8.482 1.00 7.41 102 ASP A CA 1
ATOM 783 C C . ASP A 1 102 ? -16.986 -22.942 -7.587 1.00 7.60 102 ASP A C 1
ATOM 784 O O . ASP A 1 102 ? -16.009 -22.750 -6.863 1.00 7.72 102 ASP A O 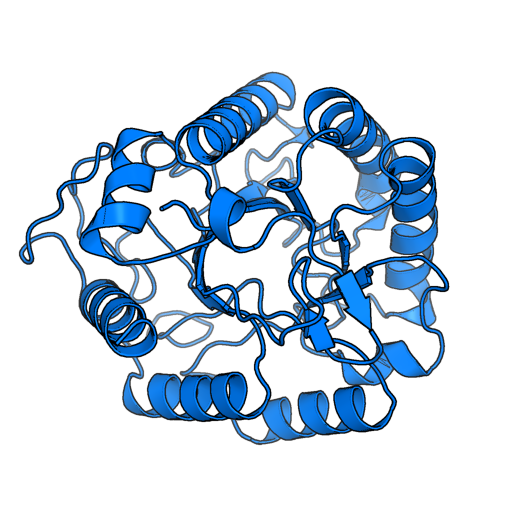1
ATOM 789 N N . TRP A 1 103 ? -17.672 -24.086 -7.627 1.00 7.73 103 TRP A N 1
ATOM 790 C CA . TRP A 1 103 ? -17.237 -25.327 -7.005 1.00 8.28 103 TRP A CA 1
ATOM 791 C C . TRP A 1 103 ? -16.158 -25.907 -7.899 1.00 7.88 103 TRP A C 1
ATOM 792 O O . TRP A 1 103 ? -16.435 -26.587 -8.902 1.00 7.36 103 TRP A O 1
ATOM 803 N N . HIS A 1 104 ? -14.918 -25.556 -7.573 1.00 8.12 104 HIS A N 1
ATOM 804 C CA . HIS A 1 104 ? -13.837 -25.622 -8.539 1.00 8.15 104 HIS A CA 1
ATOM 805 C C . HIS A 1 104 ? -13.109 -26.958 -8.475 1.00 8.84 104 HIS A C 1
ATOM 806 O O . HIS A 1 104 ? -11.984 -27.043 -7.975 1.00 9.04 104 HIS A O 1
ATOM 813 N N . ILE A 1 105 ? -13.793 -27.988 -8.974 1.00 8.98 105 ILE A N 1
ATOM 814 C CA . ILE A 1 105 ? -13.183 -29.300 -9.118 1.00 9.53 105 ILE A CA 1
ATOM 815 C C . ILE A 1 105 ? -12.113 -29.263 -10.191 1.00 9.81 105 ILE A C 1
ATOM 816 O O . ILE A 1 105 ? -12.201 -28.494 -11.162 1.00 9.74 105 ILE A O 1
ATOM 821 N N . LEU A 1 106 ? -11.101 -30.102 -10.037 1.00 10.23 106 LEU A N 1
ATOM 822 C CA . LEU A 1 106 ? -10.040 -30.179 -11.047 1.00 10.73 106 LEU A CA 1
ATOM 823 C C . LEU A 1 106 ? -9.311 -31.517 -10.923 1.00 11.50 106 LEU A C 1
ATOM 824 O O . LEU A 1 106 ? -9.639 -32.440 -11.650 1.00 12.01 106 LEU A O 1
ATOM 829 N N . ASN A 1 107 ? -8.384 -31.653 -9.976 1.00 12.64 107 ASN A N 1
ATOM 830 C CA . ASN A 1 107 ? -7.725 -32.958 -9.816 1.00 14.03 107 ASN A CA 1
ATOM 831 C C . ASN A 1 107 ? -8.686 -33.991 -9.278 1.00 13.37 107 ASN A C 1
ATOM 832 O O . ASN A 1 107 ? -8.540 -35.188 -9.561 1.00 14.57 107 ASN A O 1
ATOM 837 N N . ASP A 1 108 ? -9.670 -33.523 -8.520 1.00 12.20 108 ASP A N 1
ATOM 838 C CA . ASP A 1 108 ? -10.850 -34.307 -8.158 1.00 12.06 108 ASP A CA 1
ATOM 839 C C . ASP A 1 108 ? -11.803 -34.271 -9.369 1.00 12.30 108 ASP A C 1
ATOM 840 O O . ASP A 1 108 ? -12.816 -33.566 -9.367 1.00 12.48 108 ASP A O 1
ATOM 845 N N . ASN A 1 109 ? -11.433 -35.042 -10.384 1.00 12.97 109 ASN A N 1
ATOM 846 C CA . ASN A 1 109 ? -11.941 -34.881 -11.752 1.00 13.45 109 ASN A CA 1
ATOM 847 C C . ASN A 1 109 ? -13.375 -35.363 -11.991 1.00 13.28 109 ASN A C 1
ATOM 848 O O . ASN A 1 109 ? -13.961 -35.042 -13.028 1.00 13.38 109 ASN A O 1
ATOM 853 N N . ASP A 1 110 ? -13.914 -36.138 -11.042 1.00 13.09 110 ASP A N 1
ATOM 854 C CA . ASP A 1 110 ? -15.303 -36.590 -11.057 1.00 13.86 110 ASP A CA 1
ATOM 855 C C . ASP A 1 110 ? -16.074 -35.826 -9.980 1.00 12.41 110 ASP A C 1
ATOM 856 O O . ASP A 1 110 ? -15.737 -35.907 -8.812 1.00 12.20 110 ASP A O 1
ATOM 861 N N . PRO A 1 111 ? -17.098 -35.038 -10.360 1.00 12.05 111 PRO A N 1
ATOM 862 C CA . PRO A 1 111 ? -17.819 -34.259 -9.367 1.00 11.73 111 PRO A CA 1
ATOM 863 C C . PRO A 1 111 ? -18.578 -35.112 -8.344 1.00 11.97 111 PRO A C 1
ATOM 864 O O . PRO A 1 111 ? -18.938 -34.636 -7.275 1.00 12.60 111 PRO A O 1
ATOM 868 N N . ASN A 1 112 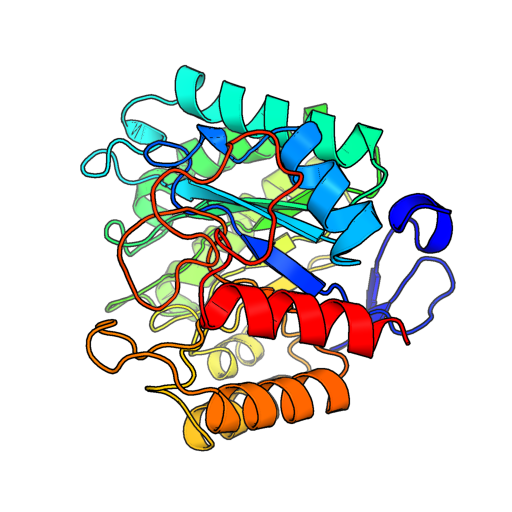? -18.833 -36.370 -8.682 1.00 13.06 112 ASN A N 1
ATOM 869 C CA . ASN A 1 112 ? -19.518 -37.227 -7.740 1.00 13.60 112 ASN A CA 1
ATOM 870 C C . ASN A 1 112 ? -18.736 -37.485 -6.458 1.00 14.43 112 ASN A C 1
ATOM 871 O O . ASN A 1 112 ? -19.349 -37.779 -5.432 1.00 14.65 112 ASN A O 1
ATOM 876 N N . LEU A 1 113 ? -17.408 -37.330 -6.489 1.00 15.04 113 LEU A N 1
ATOM 877 C CA . LEU A 1 113 ? -16.578 -37.661 -5.312 1.00 15.26 113 LEU A CA 1
ATOM 878 C C . LEU A 1 113 ? -17.027 -36.881 -4.083 1.00 15.48 113 LEU A C 1
ATOM 879 O O . LEU A 1 113 ? -17.133 -37.440 -2.992 1.00 16.58 113 LEU A O 1
ATOM 884 N N . TYR A 1 114 ? -17.358 -35.598 -4.256 1.00 14.01 114 TYR A N 1
ATOM 885 C CA . TYR A 1 114 ? -17.776 -34.759 -3.148 1.00 13.47 114 TYR A CA 1
ATOM 886 C C . TYR A 1 114 ? -19.209 -34.253 -3.312 1.00 13.06 114 TYR A C 1
ATOM 887 O O . TYR A 1 114 ? -19.562 -33.159 -2.884 1.00 12.38 114 TYR A O 1
ATOM 896 N N . LYS A 1 115 ? -20.064 -35.098 -3.871 1.00 14.07 115 LYS A N 1
ATOM 897 C CA . LYS A 1 115 ? -21.446 -34.685 -4.139 1.00 15.18 115 LYS A CA 1
ATOM 898 C C . LYS A 1 115 ? -22.255 -34.303 -2.894 1.00 14.58 115 LYS A C 1
ATOM 899 O O . LYS A 1 115 ? -23.029 -33.344 -2.900 1.00 13.55 115 LYS A O 1
ATOM 905 N N . GLU A 1 116 ? -22.098 -35.041 -1.795 1.00 15.16 116 GLU A N 1
ATOM 906 C CA . GLU A 1 116 ? -22.857 -34.694 -0.597 1.00 16.21 116 GLU A CA 1
ATOM 907 C C . GLU A 1 116 ? -22.460 -33.330 -0.049 1.00 14.14 116 GLU A C 1
ATOM 908 O O . GLU A 1 116 ? -23.297 -32.525 0.360 1.00 14.47 116 GLU A O 1
ATOM 914 N N . GLN A 1 117 ? -21.159 -33.059 -0.080 1.00 13.09 117 GLN A N 1
ATOM 915 C CA . GLN A 1 117 ? -20.633 -31.809 0.407 1.00 13.12 117 GLN A CA 1
ATOM 916 C C . GLN A 1 117 ? -21.094 -30.669 -0.517 1.00 11.90 117 GLN A C 1
ATOM 917 O O . GLN A 1 117 ? -21.432 -29.578 -0.059 1.00 10.77 117 GLN A O 1
ATOM 923 N N . ALA A 1 118 ? -21.110 -30.941 -1.814 1.00 12.19 118 ALA A N 1
ATOM 924 C CA . ALA A 1 118 ? -21.574 -29.963 -2.793 1.00 12.21 118 ALA A CA 1
ATOM 925 C C . ALA A 1 118 ? -23.039 -29.602 -2.577 1.00 12.21 118 ALA A C 1
ATOM 926 O O . ALA A 1 118 ? -23.396 -28.434 -2.567 1.00 10.95 118 ALA A O 1
ATOM 928 N N . LYS A 1 119 ? -23.881 -30.609 -2.336 1.00 12.48 119 LYS A N 1
ATOM 929 C CA . LYS A 1 119 ? -25.295 -30.360 -2.061 1.00 13.80 119 LYS A CA 1
ATOM 930 C C . LYS A 1 119 ? -25.496 -29.479 -0.831 1.00 13.32 119 LYS A C 1
ATOM 931 O O . LYS A 1 119 ? -26.244 -28.506 -0.874 1.00 13.87 119 LYS A O 1
ATOM 937 N N . ARG A 1 120 ? -24.787 -29.792 0.259 1.00 13.04 120 ARG A N 1
ATOM 938 C CA . ARG A 1 120 ? -24.944 -29.014 1.491 1.00 14.12 120 ARG A CA 1
ATOM 939 C C . ARG A 1 120 ? -24.438 -27.592 1.326 1.00 12.21 120 ARG A C 1
ATOM 940 O O . ARG A 1 120 ? -25.048 -26.623 1.802 1.00 13.02 120 ARG A O 1
ATOM 948 N N . PHE A 1 121 ? -23.310 -27.458 0.623 1.00 11.37 121 PHE A N 1
ATOM 949 C CA . PHE A 1 121 ? -22.715 -26.161 0.398 1.00 10.74 121 PHE A CA 1
ATOM 950 C C . PHE A 1 121 ? -23.658 -25.291 -0.424 1.00 10.24 121 PHE A C 1
ATOM 951 O O . PHE A 1 121 ? -23.934 -24.155 -0.062 1.00 10.08 121 PHE A O 1
ATOM 959 N N . PHE A 1 122 ? -24.112 -25.816 -1.552 1.00 9.65 122 PHE A N 1
ATOM 960 C CA . PHE A 1 122 ? -24.990 -25.023 -2.431 1.00 9.68 122 PHE A CA 1
ATOM 961 C C . PHE A 1 122 ? -26.363 -24.740 -1.842 1.00 10.11 122 PHE A C 1
ATOM 962 O O . PHE A 1 122 ? -26.928 -23.656 -2.046 1.00 10.33 122 PHE A O 1
ATOM 970 N N . ALA A 1 123 ? -26.887 -25.670 -1.038 1.00 10.64 123 ALA A N 1
ATOM 971 C CA . ALA A 1 123 ? -28.108 -25.385 -0.294 1.00 10.94 123 ALA A CA 1
ATOM 972 C C . ALA A 1 123 ? -27.936 -24.177 0.634 1.00 10.76 123 ALA A C 1
ATOM 973 O O . ALA A 1 123 ? -28.773 -23.274 0.694 1.00 10.89 123 ALA A O 1
ATOM 975 N N . GLU A 1 124 ? -26.817 -24.140 1.361 1.00 10.68 124 GLU A N 1
ATOM 976 C CA . GLU A 1 124 ? -26.509 -22.982 2.181 1.00 11.22 124 GLU A CA 1
ATOM 977 C C . GLU A 1 124 ? -26.375 -21.708 1.374 1.00 11.29 124 GLU A C 1
ATOM 978 O O . GLU A 1 124 ? -26.915 -20.668 1.742 1.00 11.13 124 GLU A O 1
ATOM 984 N N . MET A 1 125 ? -25.635 -21.766 0.271 1.00 10.92 125 MET A N 1
ATOM 985 C CA . MET A 1 125 ? -25.472 -20.559 -0.559 1.00 11.33 125 MET A CA 1
ATOM 986 C C . MET A 1 125 ? -26.805 -20.085 -1.096 1.00 10.54 125 MET A C 1
ATOM 987 O O . MET A 1 125 ? -27.070 -18.874 -1.158 1.00 9.98 125 MET A O 1
ATOM 992 N N . ALA A 1 126 ? -27.651 -21.020 -1.479 1.00 10.73 126 ALA A N 1
ATOM 993 C CA . ALA A 1 126 ? -28.972 -20.644 -2.015 1.00 11.00 126 ALA A CA 1
ATOM 994 C C . ALA A 1 126 ? -29.900 -20.037 -0.947 1.00 11.38 126 ALA A C 1
ATOM 995 O O . ALA A 1 126 ? -30.642 -19.113 -1.252 1.00 10.86 126 ALA A O 1
ATOM 997 N N . ARG A 1 127 ? -29.813 -20.500 0.300 1.00 13.09 127 ARG A N 1
ATOM 998 C CA . ARG A 1 127 ? -30.625 -19.942 1.355 1.00 13.08 127 ARG A CA 1
ATOM 999 C C . ARG A 1 127 ? -30.142 -18.553 1.710 1.00 13.47 127 ARG A C 1
ATOM 1000 O O . ARG A 1 127 ? -30.943 -17.687 2.076 1.00 14.54 127 ARG A O 1
ATOM 1008 N N . GLU A 1 128 ? -28.828 -18.319 1.604 1.00 12.87 128 GLU A N 1
ATOM 1009 C CA . GLU A 1 128 ? -28.276 -17.006 1.951 1.00 14.48 128 GLU A CA 1
ATOM 1010 C C . GLU A 1 128 ? -28.434 -15.964 0.863 1.00 13.88 128 GLU A C 1
ATOM 1011 O O . GLU A 1 128 ? -28.661 -14.779 1.140 1.00 13.53 128 GLU A O 1
ATOM 1017 N N . TYR A 1 129 ? -28.254 -16.392 -0.386 1.00 13.05 129 TYR A N 1
ATOM 1018 C CA . TYR A 1 129 ? -28.102 -15.454 -1.502 1.00 12.25 129 TYR A CA 1
ATOM 1019 C C . TYR A 1 129 ? -29.108 -15.640 -2.634 1.00 11.71 129 TYR A C 1
ATOM 1020 O O . TYR A 1 129 ? -29.138 -14.841 -3.567 1.00 12.51 129 TYR A O 1
ATOM 1029 N N . GLY A 1 130 ? -29.985 -16.639 -2.536 1.00 11.39 130 GLY A N 1
ATOM 1030 C CA . GLY A 1 130 ? -30.921 -16.931 -3.622 1.00 11.64 130 GLY A CA 1
ATOM 1031 C C . GLY A 1 130 ? -32.063 -15.939 -3.797 1.00 11.38 130 GLY A C 1
ATOM 1032 O O . GLY A 1 130 ? -32.880 -16.073 -4.719 1.00 11.23 130 GLY A O 1
ATOM 1033 N N . ASN A 1 131 ? -32.103 -14.939 -2.927 1.00 12.06 131 ASN A N 1
ATOM 1034 C CA . ASN A 1 131 ? -33.188 -13.982 -2.866 1.00 12.23 131 ASN A CA 1
ATOM 1035 C C . ASN A 1 131 ? -32.926 -12.702 -3.627 1.00 12.37 131 ASN A C 1
ATOM 1036 O O . ASN A 1 131 ? -33.800 -11.836 -3.656 1.00 13.41 131 ASN A O 1
ATOM 1041 N N . THR A 1 132 ? -31.743 -12.558 -4.240 1.00 11.87 132 THR A N 1
ATOM 1042 C CA . THR A 1 132 ? -31.463 -11.422 -5.128 1.00 12.21 132 THR A CA 1
ATOM 1043 C C . THR A 1 132 ? -30.849 -11.966 -6.427 1.00 11.66 132 THR A C 1
ATOM 1044 O O . THR A 1 132 ? -30.493 -13.142 -6.478 1.00 10.89 132 THR A O 1
ATOM 1048 N N . PRO A 1 133 ? -30.793 -11.141 -7.492 1.00 11.11 133 PRO A N 1
ATOM 1049 C CA . PRO A 1 133 ? -30.361 -11.672 -8.802 1.00 11.18 133 PRO A CA 1
ATOM 1050 C C . PRO A 1 133 ? -28.891 -12.007 -8.938 1.00 10.82 133 PRO A C 1
ATOM 1051 O O . PRO A 1 133 ? -28.510 -12.658 -9.910 1.00 10.83 133 PRO A O 1
ATOM 1055 N N . ASN A 1 134 ? -28.070 -11.549 -8.002 1.00 10.31 134 ASN A N 1
ATOM 1056 C CA . ASN A 1 134 ? -26.614 -11.503 -8.218 1.00 10.25 134 ASN A CA 1
ATOM 1057 C C . ASN A 1 134 ? -25.960 -12.856 -8.412 1.00 9.50 134 ASN A C 1
ATOM 1058 O O . ASN A 1 134 ? -25.115 -13.023 -9.297 1.00 9.21 134 ASN A O 1
ATOM 1063 N N . VAL A 1 135 ? -26.310 -13.809 -7.557 1.00 9.51 135 VAL A N 1
ATOM 1064 C CA . VAL A 1 135 ? -25.537 -15.060 -7.471 1.00 9.41 135 VAL A CA 1
ATOM 1065 C C . VAL A 1 135 ? -25.835 -15.989 -8.631 1.00 8.75 135 VAL A C 1
ATOM 1066 O O . VAL A 1 135 ? -26.973 -16.086 -9.099 1.00 8.63 135 VAL A O 1
ATOM 1070 N N . ILE A 1 136 ? -24.763 -16.607 -9.114 1.00 7.97 136 ILE A N 1
ATOM 1071 C CA . ILE A 1 136 ? -24.779 -17.640 -10.137 1.00 7.74 136 ILE A CA 1
ATOM 1072 C C . ILE A 1 136 ? -24.043 -18.835 -9.554 1.00 7.43 136 ILE A C 1
ATOM 1073 O O . ILE A 1 136 ? -22.955 -18.665 -8.974 1.00 7.35 136 ILE A O 1
ATOM 1078 N N . TYR A 1 137 ? -24.621 -20.028 -9.679 1.00 7.42 137 TYR A N 1
ATOM 1079 C CA . TYR A 1 137 ? -24.035 -21.235 -9.068 1.00 7.55 137 TYR A CA 1
ATOM 1080 C C . TYR A 1 137 ? -23.340 -22.052 -10.138 1.00 7.76 137 TYR A C 1
ATOM 1081 O O . TYR A 1 137 ? -24.002 -22.587 -11.033 1.00 8.24 137 TYR A O 1
ATOM 1090 N N . GLU A 1 138 ? -22.017 -22.144 -10.067 1.00 7.63 138 GLU A N 1
ATOM 1091 C CA . GLU A 1 138 ? -21.262 -22.994 -10.982 1.00 7.52 138 GLU A CA 1
ATOM 1092 C C . GLU A 1 138 ? -20.877 -24.282 -10.251 1.00 7.86 138 GLU A C 1
ATOM 1093 O O . GLU A 1 138 ? -19.961 -24.294 -9.417 1.00 7.42 138 GLU A O 1
ATOM 1099 N N . ILE A 1 139 ? -21.589 -25.367 -10.557 1.00 8.15 139 ILE A N 1
ATOM 1100 C CA . ILE A 1 139 ? -21.606 -26.546 -9.670 1.00 8.71 139 ILE A CA 1
ATOM 1101 C C . ILE A 1 139 ? -20.470 -27.565 -9.874 1.00 9.04 139 ILE A C 1
ATOM 1102 O O . ILE A 1 139 ? -20.258 -28.414 -9.016 1.00 9.31 139 ILE A O 1
ATOM 1107 N N . ALA A 1 140 ? -19.719 -27.450 -10.968 1.00 8.40 140 ALA A N 1
ATOM 1108 C CA . ALA A 1 140 ? -18.598 -28.353 -11.216 1.00 8.65 140 ALA A CA 1
ATOM 1109 C C . ALA A 1 140 ? -17.694 -27.793 -12.314 1.00 8.19 140 ALA A C 1
ATOM 1110 O O . ALA A 1 140 ? -17.883 -28.054 -13.494 1.00 8.19 140 ALA A O 1
ATOM 1112 N N . ASN A 1 141 ? -16.695 -27.030 -11.881 1.00 8.23 141 ASN A N 1
ATOM 1113 C CA . ASN A 1 141 ? -15.780 -26.315 -12.808 1.00 7.76 141 ASN A CA 1
ATOM 1114 C C . ASN A 1 141 ? -15.403 -27.114 -14.061 1.00 8.23 141 ASN A C 1
ATOM 1115 O O . ASN A 1 141 ? -15.784 -26.754 -15.181 1.00 7.89 141 ASN A O 1
ATOM 1120 N N . GLU A 1 142 ? -14.607 -28.167 -13.864 1.00 8.98 142 GLU A N 1
ATOM 1121 C CA . GLU A 1 142 ? -14.013 -28.928 -14.964 1.00 9.69 142 GLU A CA 1
ATOM 1122 C C . GLU A 1 142 ? -13.964 -30.437 -14.697 1.00 10.18 142 GLU A C 1
ATOM 1123 O O . GLU A 1 142 ? -12.920 -30.969 -14.271 1.00 10.71 142 GLU A O 1
ATOM 1129 N N . PRO A 1 143 ? -15.091 -31.126 -14.938 1.00 10.13 143 PRO A N 1
ATOM 1130 C CA . PRO A 1 143 ? -15.000 -32.585 -15.105 1.00 10.43 143 PRO A CA 1
ATOM 1131 C C . PRO A 1 143 ? -13.908 -32.894 -16.119 1.00 11.20 143 PRO A C 1
ATOM 1132 O O . PRO A 1 143 ? -13.747 -32.176 -17.114 1.00 11.21 143 PRO A O 1
ATOM 1136 N N . ASN A 1 144 ? -13.134 -33.954 -15.883 1.00 12.11 144 ASN A N 1
ATOM 1137 C CA . ASN A 1 144 ? -12.097 -34.327 -16.840 1.00 12.83 144 ASN A CA 1
ATOM 1138 C C . ASN A 1 144 ? -11.743 -35.789 -16.633 1.00 14.33 144 ASN A C 1
ATOM 1139 O O . ASN A 1 144 ? -12.222 -36.414 -15.696 1.00 14.42 144 ASN A O 1
ATOM 1144 N N . GLY A 1 145 ? -10.934 -36.327 -17.537 1.00 16.52 145 GLY A N 1
ATOM 1145 C CA . GLY A 1 145 ? -10.653 -37.770 -17.493 1.00 17.26 145 GLY A CA 1
ATOM 1146 C C . GLY A 1 145 ? -11.850 -38.551 -18.020 1.00 17.96 145 GLY A C 1
ATOM 1147 O O . GLY A 1 145 ? -12.642 -38.040 -18.824 1.00 17.43 145 GLY A O 1
ATOM 1148 N N . ASP A 1 146 ? -12.002 -39.790 -17.556 1.00 18.63 146 ASP A N 1
ATOM 1149 C CA . ASP A 1 146 ? -13.088 -40.635 -18.012 1.00 19.73 146 ASP A CA 1
ATOM 1150 C C . ASP A 1 146 ? -14.360 -40.305 -17.239 1.00 18.38 146 ASP A C 1
ATOM 1151 O O . ASP A 1 146 ? -14.846 -41.074 -16.409 1.00 18.97 146 ASP A O 1
ATOM 1156 N N . VAL A 1 147 ? -14.907 -39.130 -17.545 1.00 16.80 147 VAL A N 1
ATOM 1157 C CA . VAL A 1 147 ? -16.018 -38.568 -16.808 1.00 16.48 147 VAL A CA 1
ATOM 1158 C C . VAL A 1 147 ? -16.923 -37.911 -17.846 1.00 15.88 147 VAL A C 1
ATOM 1159 O O . VAL A 1 147 ? -16.707 -36.757 -18.255 1.00 15.95 147 VAL A O 1
ATOM 1163 N N . THR A 1 148 ? -17.928 -38.657 -18.293 1.00 16.03 148 THR A N 1
ATOM 1164 C CA . THR A 1 148 ? -18.772 -38.211 -19.397 1.00 15.93 148 THR A CA 1
ATOM 1165 C C . THR A 1 148 ? -20.089 -37.632 -18.922 1.00 14.48 148 THR A C 1
ATOM 1166 O O . THR A 1 148 ? -20.527 -37.845 -17.799 1.00 14.17 148 THR A O 1
ATOM 1170 N N . TRP A 1 149 ? -20.738 -36.902 -19.818 1.00 14.88 149 TRP A N 1
ATOM 1171 C CA . TRP A 1 149 ? -22.038 -36.311 -19.535 1.00 14.99 149 TRP A CA 1
ATOM 1172 C C . TRP A 1 149 ? -23.070 -37.348 -19.051 1.00 15.94 149 TRP A C 1
ATOM 1173 O O . TRP A 1 149 ? -23.654 -37.227 -17.967 1.00 15.32 149 TRP A O 1
ATOM 1184 N N . GLU A 1 150 ? -23.274 -38.388 -19.854 1.00 19.29 150 GLU A N 1
ATOM 1185 C CA . GLU A 1 150 ? -24.318 -39.368 -19.546 1.00 21.47 150 GLU A CA 1
ATOM 1186 C C . GLU A 1 150 ? -23.992 -40.176 -18.295 1.00 20.89 150 GLU A C 1
ATOM 1187 O O . GLU A 1 150 ? -24.859 -40.415 -17.455 1.00 20.32 150 GLU A O 1
ATOM 1193 N N . GLU A 1 151 ? -22.733 -40.581 -18.177 1.00 20.49 151 GLU A N 1
ATOM 1194 C CA . GLU A 1 151 ? -22.325 -41.499 -17.116 1.00 20.87 151 GLU A CA 1
ATOM 1195 C C . GLU A 1 151 ? -22.155 -40.828 -15.750 1.00 19.35 151 GLU A C 1
ATOM 1196 O O . GLU A 1 151 ? -22.536 -41.406 -14.733 1.00 19.76 151 GLU A O 1
ATOM 1202 N N . LYS A 1 152 ? -21.569 -39.626 -15.705 1.00 17.90 152 LYS A N 1
ATOM 1203 C CA . LYS A 1 152 ? -21.174 -39.056 -14.412 1.00 17.06 152 LYS A CA 1
ATOM 1204 C C . LYS A 1 152 ? -21.593 -37.607 -14.159 1.00 14.80 152 LYS A C 1
ATOM 1205 O O . LYS A 1 152 ? -22.011 -37.273 -13.056 1.00 14.58 152 LYS A O 1
ATOM 1211 N N . ILE A 1 153 ? -21.488 -36.767 -15.175 1.00 14.21 153 ILE A N 1
ATOM 1212 C CA . ILE A 1 153 ? -21.725 -35.334 -14.951 1.00 13.27 153 ILE A CA 1
ATOM 1213 C C . ILE A 1 153 ? -23.214 -35.026 -14.777 1.00 13.22 153 ILE A C 1
ATOM 1214 O O . ILE A 1 153 ? -23.628 -34.373 -13.807 1.00 13.29 153 ILE A O 1
ATOM 1219 N N . ARG A 1 154 ? -24.038 -35.513 -15.692 1.00 13.56 154 ARG A N 1
ATOM 1220 C CA . ARG A 1 154 ? -25.464 -35.266 -15.594 1.00 13.93 154 ARG A CA 1
ATOM 1221 C C . ARG A 1 154 ? -26.109 -35.808 -14.309 1.00 13.89 154 ARG A C 1
ATOM 1222 O O . ARG A 1 154 ? -26.895 -35.123 -13.676 1.00 13.61 154 ARG A O 1
ATOM 1230 N N . PRO A 1 155 ? -25.762 -37.048 -13.905 1.00 14.98 155 PRO A N 1
ATOM 1231 C CA . PRO A 1 155 ? -26.307 -37.546 -12.640 1.00 15.67 155 PRO A CA 1
ATOM 1232 C C . PRO A 1 155 ? -25.958 -36.652 -11.455 1.00 14.40 155 PRO A C 1
ATOM 1233 O O . PRO A 1 155 ? -26.819 -36.354 -10.634 1.00 15.46 155 PRO A O 1
ATOM 1237 N N . TYR A 1 156 ? -24.695 -36.233 -11.379 1.00 13.60 156 TYR A N 1
ATOM 1238 C CA . TYR A 1 156 ? -24.278 -35.293 -10.354 1.00 12.22 156 TYR A CA 1
ATOM 1239 C C . TYR A 1 156 ? -25.124 -34.010 -10.410 1.00 11.81 156 TYR A C 1
ATOM 1240 O O . TYR A 1 156 ? -25.647 -33.548 -9.403 1.00 11.83 156 TYR A O 1
ATOM 1249 N N . ALA A 1 157 ? -25.202 -33.444 -11.617 1.00 12.07 157 ALA A N 1
ATOM 1250 C CA . ALA A 1 157 ? -25.873 -32.165 -11.825 1.00 12.17 157 ALA A CA 1
ATOM 1251 C C . ALA A 1 157 ? -27.349 -32.223 -11.490 1.00 12.77 157 ALA A C 1
ATOM 1252 O O . ALA A 1 157 ? -27.884 -31.305 -10.899 1.00 12.14 157 ALA A O 1
ATOM 1254 N N . ASP A 1 158 ? -28.007 -33.317 -11.863 1.00 13.80 158 ASP A N 1
ATOM 1255 C CA . ASP A 1 158 ? -29.424 -33.443 -11.603 1.00 14.89 158 ASP A CA 1
ATOM 1256 C C . ASP A 1 158 ? -29.734 -33.384 -10.113 1.00 14.52 158 ASP A C 1
ATOM 1257 O O . ASP A 1 158 ? -30.652 -32.705 -9.690 1.00 14.21 158 ASP A O 1
ATOM 1262 N N . GLU A 1 159 ? -28.943 -34.087 -9.307 1.00 14.79 159 GLU A N 1
ATOM 1263 C CA . GLU A 1 159 ? -29.175 -34.073 -7.867 1.00 15.65 159 GLU A CA 1
ATOM 1264 C C . GLU A 1 159 ? -28.867 -32.718 -7.235 1.00 14.04 159 GLU A C 1
ATOM 1265 O O . GLU A 1 159 ? -29.638 -32.221 -6.408 1.00 13.61 159 GLU A O 1
ATOM 1271 N N . VAL A 1 160 ? -27.752 -32.100 -7.643 1.00 12.82 160 VAL A N 1
ATOM 1272 C CA . VAL A 1 160 ? -27.388 -30.807 -7.060 1.00 12.26 160 VAL A CA 1
ATOM 1273 C C . VAL A 1 160 ? -28.376 -29.718 -7.497 1.00 11.54 160 VAL A C 1
ATOM 1274 O O . VAL A 1 160 ? -28.770 -28.847 -6.701 1.00 11.63 160 VAL A O 1
ATOM 1278 N N . ILE A 1 161 ? -28.811 -29.777 -8.758 1.00 11.43 161 ILE A N 1
ATOM 1279 C CA . ILE A 1 161 ? -29.755 -28.787 -9.260 1.00 11.51 161 ILE A CA 1
ATOM 1280 C C . ILE A 1 161 ? -31.093 -28.920 -8.530 1.00 11.82 161 ILE A C 1
ATOM 1281 O O . ILE A 1 161 ? -31.704 -27.919 -8.180 1.00 11.05 161 ILE A O 1
ATOM 1286 N N . ARG A 1 162 ? -31.547 -30.152 -8.305 1.00 12.80 162 ARG A N 1
ATOM 1287 C CA . ARG A 1 162 ? -32.794 -30.309 -7.537 0.60 14.34 162 ARG A CA 1
ATOM 1288 C C . ARG A 1 162 ? -32.709 -29.688 -6.142 1.00 14.14 162 ARG A C 1
ATOM 1289 O O . ARG A 1 162 ? -33.656 -29.060 -5.670 1.00 14.17 162 ARG A O 1
ATOM 1297 N N . THR A 1 163 ? -31.566 -29.856 -5.492 1.00 13.84 163 THR A N 1
ATOM 1298 C CA . THR A 1 163 ? -31.355 -29.229 -4.198 1.00 14.04 163 THR A CA 1
ATOM 1299 C C . THR A 1 163 ? -31.439 -27.720 -4.337 1.00 12.34 163 THR A C 1
ATOM 1300 O O . THR A 1 163 ? -32.187 -27.076 -3.641 1.00 13.35 163 THR A O 1
ATOM 1304 N N . ILE A 1 164 ? -30.679 -27.149 -5.269 1.00 10.69 164 ILE A N 1
ATOM 1305 C CA . ILE A 1 164 ? -30.691 -25.701 -5.411 1.00 10.12 164 ILE A CA 1
ATOM 1306 C C . ILE A 1 164 ? -32.079 -25.179 -5.762 1.00 10.25 164 ILE A C 1
ATOM 1307 O O . ILE A 1 164 ? -32.531 -24.202 -5.178 1.00 9.48 164 ILE A O 1
ATOM 1312 N N . ARG A 1 165 ? -32.737 -25.817 -6.726 1.00 10.24 165 ARG A N 1
ATOM 1313 C CA . ARG A 1 165 ? -34.019 -25.349 -7.211 1.00 10.81 165 ARG A CA 1
ATOM 1314 C C . ARG A 1 165 ? -35.164 -25.510 -6.207 1.00 11.51 165 ARG A C 1
ATOM 1315 O O . ARG A 1 165 ? -36.177 -24.849 -6.363 1.00 12.24 165 ARG A O 1
ATOM 1323 N N . SER A 1 166 ? -34.968 -26.319 -5.167 1.00 11.74 166 SER A N 1
ATOM 1324 C CA . SER A 1 166 ? -35.970 -26.400 -4.093 1.00 12.50 166 SER A CA 1
ATOM 1325 C C . SER A 1 166 ? -35.981 -25.132 -3.249 1.00 12.27 166 SER A C 1
ATOM 1326 O O . SER A 1 166 ? -36.901 -24.916 -2.467 1.00 12.59 166 SER A O 1
ATOM 1329 N N . ILE A 1 167 ? -34.922 -24.338 -3.357 1.00 11.29 167 ILE A N 1
ATOM 1330 C CA . ILE A 1 167 ? -34.731 -23.124 -2.590 1.00 10.57 167 ILE A CA 1
ATOM 1331 C C . ILE A 1 167 ? -34.761 -21.886 -3.471 1.00 10.54 167 ILE A C 1
ATOM 1332 O O . ILE A 1 167 ? -35.440 -20.910 -3.183 1.00 10.70 167 ILE A O 1
ATOM 1337 N N . ASP A 1 168 ? -33.967 -21.923 -4.538 1.00 9.92 168 ASP A N 1
ATOM 1338 C CA . ASP A 1 168 ? -33.803 -20.771 -5.427 1.00 9.84 168 ASP A CA 1
ATOM 1339 C C . ASP A 1 168 ? -34.307 -21.193 -6.810 1.00 9.69 168 ASP A C 1
ATOM 1340 O O . ASP A 1 168 ? -33.628 -21.891 -7.547 1.00 9.50 168 ASP A O 1
ATOM 1345 N N . ARG A 1 169 ? -35.511 -20.743 -7.135 1.00 10.21 169 ARG A N 1
ATOM 1346 C CA . ARG A 1 169 ? -36.200 -21.185 -8.350 1.00 9.91 169 ARG A CA 1
ATOM 1347 C C . ARG A 1 169 ? -35.587 -20.694 -9.646 1.00 9.83 169 ARG A C 1
ATOM 1348 O O . ARG A 1 169 ? -35.825 -21.296 -10.691 1.00 10.07 169 ARG A O 1
ATOM 1356 N N . ASP A 1 170 ? -34.822 -19.602 -9.584 1.00 9.16 170 ASP A N 1
ATOM 1357 C CA . ASP A 1 170 ? -34.467 -18.887 -10.811 1.00 9.25 170 ASP A CA 1
ATOM 1358 C C . ASP A 1 170 ? -33.018 -18.461 -11.008 1.00 8.77 170 ASP A C 1
ATOM 1359 O O . ASP A 1 170 ? -32.630 -18.216 -12.150 1.00 9.02 170 ASP A O 1
ATOM 1364 N N . ASN A 1 171 ? -32.197 -18.304 -9.969 1.00 8.50 171 ASN A N 1
ATOM 1365 C CA . ASN A 1 171 ? -30.831 -17.834 -10.251 1.00 8.45 171 ASN A CA 1
ATOM 1366 C C . ASN A 1 171 ? -30.081 -18.837 -11.114 1.00 8.27 171 ASN A C 1
ATOM 1367 O O . ASN A 1 171 ? -30.268 -20.050 -11.004 1.00 8.11 171 ASN A O 1
ATOM 1372 N N . LEU A 1 172 ? -29.240 -18.327 -11.998 1.00 8.25 172 LEU A N 1
ATOM 1373 C CA . LEU A 1 172 ? -28.581 -19.162 -12.994 1.00 9.18 172 LEU A CA 1
ATOM 1374 C C . LEU A 1 172 ? -27.716 -20.252 -12.372 1.00 8.26 172 LEU A C 1
ATOM 1375 O O . LEU A 1 172 ? -27.004 -19.987 -11.409 1.00 8.07 172 LEU A O 1
ATOM 1380 N N . ILE A 1 173 ? -27.775 -21.466 -12.936 1.00 8.27 173 ILE A N 1
ATOM 1381 C CA . ILE A 1 173 ? -26.879 -22.558 -12.592 1.00 8.29 173 ILE A CA 1
ATOM 1382 C C . ILE A 1 173 ? -26.096 -22.915 -13.846 1.00 7.92 173 ILE A C 1
ATOM 1383 O O . ILE A 1 173 ? -26.694 -23.074 -14.913 1.00 8.50 173 ILE A O 1
ATOM 1388 N N . ILE A 1 174 ? -24.776 -23.020 -13.733 1.00 7.45 174 ILE A N 1
ATOM 1389 C CA . ILE A 1 174 ? -23.909 -23.355 -14.865 1.00 7.69 174 ILE A CA 1
ATOM 1390 C C . ILE A 1 174 ? -23.249 -24.696 -14.539 1.00 7.86 174 ILE A C 1
ATOM 1391 O O . ILE A 1 174 ? -22.688 -24.871 -13.449 1.00 7.79 174 ILE A O 1
ATOM 1396 N N . VAL A 1 175 ? -23.355 -25.642 -15.460 1.00 8.18 175 VAL A N 1
ATOM 1397 C CA . VAL A 1 175 ? -22.864 -27.014 -15.267 1.00 8.36 175 VAL A CA 1
ATOM 1398 C C . VAL A 1 175 ? -21.675 -27.297 -16.192 1.00 8.52 175 VAL A C 1
ATOM 1399 O O . VAL A 1 175 ? -21.740 -27.108 -17.411 1.00 8.14 175 VAL A O 1
ATOM 1403 N N . GLY A 1 176 ? -20.588 -27.777 -15.619 1.00 8.65 176 GLY A N 1
ATOM 1404 C CA . GLY A 1 176 ? -19.422 -28.147 -16.375 1.00 9.01 176 GLY A CA 1
ATOM 1405 C C . GLY A 1 176 ? -19.624 -29.310 -17.308 1.00 9.26 176 GLY A C 1
ATOM 1406 O O . GLY A 1 176 ? -20.582 -30.064 -17.157 1.00 9.90 176 GLY A O 1
ATOM 1407 N N . THR A 1 177 ? -18.723 -29.420 -18.275 1.00 9.21 177 THR A N 1
ATOM 1408 C CA . THR A 1 177 ? -18.834 -30.450 -19.308 1.00 10.10 177 THR A CA 1
ATOM 1409 C C . THR A 1 177 ? -17.537 -31.255 -19.379 1.00 10.49 177 THR A C 1
ATOM 1410 O O . THR A 1 177 ? -16.537 -30.933 -18.713 1.00 10.20 177 THR A O 1
ATOM 1414 N N . GLY A 1 178 ? -17.564 -32.331 -20.162 1.00 10.96 178 GLY A N 1
ATOM 1415 C CA . GLY A 1 178 ? -16.425 -33.228 -20.213 1.00 11.53 178 GLY A CA 1
ATOM 1416 C C . GLY A 1 178 ? -15.180 -32.612 -20.813 1.00 11.52 178 GLY A C 1
ATOM 1417 O O . GLY A 1 178 ? -15.250 -31.606 -21.498 1.00 10.88 178 GLY A O 1
ATOM 1418 N N . THR A 1 179 ? -14.036 -33.265 -20.569 1.00 12.17 179 THR A N 1
ATOM 1419 C CA . THR A 1 179 ? -12.736 -32.842 -21.056 1.00 12.81 179 THR A CA 1
ATOM 1420 C C . THR A 1 179 ? -12.445 -31.367 -20.712 1.00 11.84 179 THR A C 1
ATOM 1421 O O . THR A 1 179 ? -12.205 -30.551 -21.587 1.00 11.30 179 THR A O 1
ATOM 1425 N N . TRP A 1 180 ? -12.447 -31.069 -19.409 1.00 11.37 180 TRP A N 1
ATOM 1426 C CA . TRP A 1 180 ? -12.189 -29.710 -18.897 1.00 11.87 180 TRP A CA 1
ATOM 1427 C C . TRP A 1 180 ? -13.173 -28.711 -19.494 1.00 10.80 180 TRP A C 1
ATOM 1428 O O . TRP A 1 180 ? -12.797 -27.625 -19.930 1.00 10.57 180 TRP A O 1
ATOM 1439 N N . SER A 1 181 ? -14.444 -29.083 -19.472 1.00 10.05 181 SER A N 1
ATOM 1440 C CA . SER A 1 181 ? -15.506 -28.234 -19.984 1.00 10.18 181 SER A CA 1
ATOM 1441 C C . SER A 1 181 ? -15.323 -27.837 -21.450 1.00 10.20 181 SER A C 1
ATOM 1442 O O . SER A 1 181 ? -15.506 -26.686 -21.855 1.00 10.18 181 SER A O 1
ATOM 1445 N N . GLN A 1 182 ? -14.985 -28.847 -22.242 1.00 10.41 182 GLN A N 1
ATOM 1446 C CA . GLN A 1 182 ? -14.963 -28.740 -23.696 1.00 11.21 182 GLN A CA 1
ATOM 1447 C C . GLN A 1 182 ? -16.145 -29.446 -24.362 1.00 11.19 182 GLN A C 1
ATOM 1448 O O . GLN A 1 182 ? -16.589 -29.007 -25.416 1.00 12.18 182 GLN A O 1
ATOM 1454 N N . ASP A 1 183 ? -16.663 -30.512 -23.763 1.00 11.49 183 ASP A N 1
ATOM 1455 C CA . ASP A 1 183 ? -17.577 -31.418 -24.462 1.00 11.99 183 ASP A CA 1
ATOM 1456 C C . ASP A 1 183 ? -19.041 -30.963 -24.362 1.00 11.81 183 ASP A C 1
ATOM 1457 O O . ASP A 1 183 ? -19.949 -31.723 -23.988 1.00 11.66 183 ASP A O 1
ATOM 1462 N N . VAL A 1 184 ? -19.266 -29.702 -24.722 1.00 11.80 184 VAL A N 1
ATOM 1463 C CA . VAL A 1 184 ? -20.601 -29.127 -24.704 1.00 11.89 184 VAL A CA 1
ATOM 1464 C C . VAL A 1 184 ? -21.519 -29.826 -25.711 1.00 12.54 184 VAL A C 1
ATOM 1465 O O . VAL A 1 184 ? -22.739 -29.842 -25.520 1.00 12.38 184 VAL A O 1
ATOM 1469 N N . ASP A 1 185 ? -20.910 -30.399 -26.753 1.00 13.39 185 ASP A N 1
ATOM 1470 C CA . ASP A 1 185 ? -21.669 -31.128 -27.783 1.00 14.50 185 ASP A CA 1
ATOM 1471 C C . ASP A 1 185 ? -22.305 -32.435 -27.319 1.00 14.59 185 ASP A C 1
ATOM 1472 O O . ASP A 1 185 ? -23.090 -33.018 -28.072 1.00 15.74 185 ASP A O 1
ATOM 1477 N N . ASP A 1 186 ? -22.003 -32.894 -26.108 1.00 14.68 186 ASP A N 1
ATOM 1478 C CA . ASP A 1 186 ? -22.633 -34.091 -25.540 1.00 14.61 186 ASP A CA 1
ATOM 1479 C C . ASP A 1 186 ? -23.900 -33.828 -24.714 1.00 14.69 186 ASP A C 1
ATOM 1480 O O . ASP A 1 186 ? -24.627 -34.770 -24.359 1.00 14.68 186 ASP A O 1
ATOM 1485 N N . VAL A 1 187 ? -24.166 -32.568 -24.372 1.00 13.29 187 VAL A N 1
ATOM 1486 C CA . VAL A 1 187 ? -25.286 -32.247 -23.501 1.00 13.22 187 VAL A CA 1
ATOM 1487 C C . VAL A 1 187 ? -26.649 -32.514 -24.157 1.00 13.51 187 VAL A C 1
ATOM 1488 O O . VAL A 1 187 ? -27.575 -33.006 -23.506 1.00 13.17 187 VAL A O 1
ATOM 1492 N N . ALA A 1 188 ? -26.775 -32.162 -25.430 1.00 13.73 188 ALA A N 1
ATOM 1493 C CA . ALA A 1 188 ? -28.081 -32.211 -26.095 1.00 14.62 188 ALA A CA 1
ATOM 1494 C C . ALA A 1 188 ? -28.647 -33.631 -26.175 1.00 16.00 188 ALA A C 1
ATOM 1495 O O . ALA A 1 188 ? -29.860 -33.805 -26.323 1.00 15.60 188 ALA A O 1
ATOM 1497 N N . SER A 1 189 ? -27.774 -34.631 -26.063 1.00 17.68 189 SER A N 1
ATOM 1498 C CA . SER A 1 189 ? -28.215 -36.033 -26.010 1.00 20.04 189 SER A CA 1
ATOM 1499 C C . SER A 1 189 ? -29.088 -36.342 -24.788 1.00 20.56 189 SER A C 1
ATOM 1500 O O . SER A 1 189 ? -29.937 -37.234 -24.841 1.00 21.80 189 SER A O 1
ATOM 1503 N N . ASP A 1 190 ? -28.873 -35.626 -23.682 1.00 20.31 190 ASP A N 1
ATOM 1504 C CA . ASP A 1 190 ? -29.777 -35.682 -22.531 1.00 21.14 190 ASP A CA 1
ATOM 1505 C C . ASP A 1 190 ? -29.680 -34.405 -21.698 1.00 19.56 190 ASP A C 1
ATOM 1506 O O . ASP A 1 190 ? -28.973 -34.362 -20.695 1.00 17.72 190 ASP A O 1
ATOM 1511 N N . PRO A 1 191 ? -30.398 -33.347 -22.110 1.00 19.34 191 PRO A N 1
ATOM 1512 C CA . PRO A 1 191 ? -30.320 -32.078 -21.381 1.00 19.83 191 PRO A CA 1
ATOM 1513 C C . PRO A 1 191 ? -31.061 -32.143 -20.055 1.00 18.76 191 PRO A C 1
ATOM 1514 O O . PRO A 1 191 ? -31.807 -33.094 -19.800 1.00 19.39 191 PRO A O 1
ATOM 1518 N N . LEU A 1 192 ? -30.837 -31.143 -19.206 1.00 17.37 192 LEU A N 1
ATOM 1519 C CA . LEU A 1 192 ? -31.439 -31.094 -17.877 1.00 16.88 192 LEU A CA 1
ATOM 1520 C C . LEU A 1 192 ? -32.716 -30.263 -17.948 1.00 17.40 192 LEU A C 1
ATOM 1521 O O . LEU A 1 192 ? -32.678 -29.104 -18.397 1.00 18.36 192 LEU A O 1
ATOM 1526 N N . PRO A 1 193 ? -33.849 -30.814 -17.478 1.00 16.83 193 PRO A N 1
ATOM 1527 C CA . PRO A 1 193 ? -35.139 -30.151 -17.611 1.00 16.89 193 PRO A CA 1
ATOM 1528 C C . PRO A 1 193 ? -35.454 -29.239 -16.435 1.00 16.83 193 PRO A C 1
ATOM 1529 O O . PRO A 1 193 ? -36.457 -29.450 -15.720 1.00 19.21 193 PRO A O 1
ATOM 1533 N N . TYR A 1 194 ? -34.598 -28.252 -16.200 1.00 14.94 194 TYR A N 1
ATOM 1534 C CA . TYR A 1 194 ? -34.793 -27.295 -15.137 1.00 13.94 194 TYR A CA 1
ATOM 1535 C C . TYR A 1 194 ? -34.712 -25.894 -15.705 1.00 12.75 194 TYR A C 1
ATOM 1536 O O . TYR A 1 194 ? -34.149 -25.695 -16.782 1.00 13.62 194 TYR A O 1
ATOM 1545 N N . LYS A 1 195 ? -35.272 -24.949 -14.977 1.00 11.65 195 LYS A N 1
ATOM 1546 C CA . LYS A 1 195 ? -35.233 -23.524 -15.311 1.00 11.54 195 LYS A CA 1
ATOM 1547 C C . LYS A 1 195 ? -33.813 -22.986 -15.166 1.00 10.55 195 LYS A C 1
ATOM 1548 O O . LYS A 1 195 ? -33.103 -23.354 -14.239 1.00 10.24 195 LYS A O 1
ATOM 1554 N N . ASN A 1 196 ? -33.387 -22.170 -16.134 1.00 9.73 196 ASN A N 1
ATOM 1555 C CA . ASN A 1 196 ? -32.180 -21.331 -16.030 1.00 8.81 196 ASN A CA 1
ATOM 1556 C C . ASN A 1 196 ? -30.872 -22.077 -15.788 1.00 8.48 196 ASN A C 1
ATOM 1557 O O . ASN A 1 196 ? -30.123 -21.756 -14.874 1.00 7.94 196 ASN A O 1
ATOM 1562 N N . ILE A 1 197 ? -30.624 -23.069 -16.648 1.00 8.41 197 ILE A N 1
ATOM 1563 C CA . ILE A 1 197 ? -29.412 -23.850 -16.644 1.00 8.60 197 ILE A CA 1
ATOM 1564 C C . ILE A 1 197 ? -28.624 -23.530 -17.916 1.00 8.45 197 ILE A C 1
ATOM 1565 O O . ILE A 1 197 ? -29.198 -23.460 -19.026 1.00 9.01 197 ILE A O 1
ATOM 1570 N N . MET A 1 198 ? -27.325 -23.331 -17.743 1.00 8.26 198 MET A N 1
ATOM 1571 C CA . MET A 1 198 ? -26.429 -23.184 -18.876 1.00 8.19 198 MET A CA 1
ATOM 1572 C C . MET A 1 198 ? -25.251 -24.110 -18.705 1.00 8.07 198 MET A C 1
ATOM 1573 O O . MET A 1 198 ? -25.050 -24.665 -17.632 1.00 8.05 198 MET A O 1
ATOM 1578 N N . TYR A 1 199 ? -24.456 -24.262 -19.750 1.00 7.67 199 TYR A N 1
ATOM 1579 C CA . TYR A 1 199 ? -23.393 -25.279 -19.783 1.00 8.00 199 TYR A CA 1
ATOM 1580 C C . TYR A 1 199 ? -22.049 -24.620 -20.097 1.00 7.62 199 TYR A C 1
ATOM 1581 O O . TYR A 1 199 ? -21.966 -23.717 -20.955 1.00 7.65 199 TYR A O 1
ATOM 1590 N N . ALA A 1 200 ? -21.013 -25.035 -19.368 1.00 7.78 200 ALA A N 1
ATOM 1591 C CA . ALA A 1 200 ? -19.697 -24.399 -19.445 1.00 7.97 200 ALA A CA 1
ATOM 1592 C C . ALA A 1 200 ? -18.859 -24.822 -20.626 1.00 8.21 200 ALA A C 1
ATOM 1593 O O . ALA A 1 200 ? -18.754 -26.028 -20.941 1.00 9.15 200 ALA A O 1
ATOM 1595 N N . LEU A 1 201 ? -18.244 -23.817 -21.228 1.00 8.13 201 LEU A N 1
ATOM 1596 C CA . LEU A 1 201 ? -17.196 -23.975 -22.222 1.00 8.17 201 LEU A CA 1
ATOM 1597 C C . LEU A 1 201 ? -15.946 -23.247 -21.735 1.00 8.07 201 LEU A C 1
ATOM 1598 O O . LEU A 1 201 ? -16.017 -22.065 -21.374 1.00 8.27 201 LEU A O 1
ATOM 1603 N N . HIS A 1 202 ? -14.813 -23.947 -21.721 1.00 8.13 202 HIS A N 1
ATOM 1604 C CA . HIS A 1 202 ? -13.533 -23.377 -21.284 1.00 8.30 202 HIS A CA 1
ATOM 1605 C C . HIS A 1 202 ? -12.512 -23.552 -22.392 1.00 8.62 202 HIS A C 1
ATOM 1606 O O . HIS A 1 202 ? -12.452 -24.640 -23.014 1.00 8.89 202 HIS A O 1
ATOM 1613 N N . PHE A 1 203 ? -11.656 -22.544 -22.569 1.00 8.91 203 PHE A N 1
ATOM 1614 C CA . PHE A 1 203 ? -10.598 -22.614 -23.572 1.00 9.63 203 PHE A CA 1
ATOM 1615 C C . PHE A 1 203 ? -9.381 -21.780 -23.178 1.00 10.34 203 PHE A C 1
ATOM 1616 O O . PHE A 1 203 ? -9.479 -20.852 -22.406 1.00 10.44 203 PHE A O 1
ATOM 1624 N N . TYR A 1 204 ? -8.245 -22.094 -23.783 1.00 11.44 204 TYR A N 1
ATOM 1625 C CA . TYR A 1 204 ? -7.052 -21.246 -23.760 1.00 12.45 204 TYR A CA 1
ATOM 1626 C C . TYR A 1 204 ? -6.709 -20.835 -25.183 1.00 12.25 204 TYR A C 1
ATOM 1627 O O . TYR A 1 204 ? -6.684 -21.656 -26.091 1.00 12.41 204 TYR A O 1
ATOM 1636 N N . ALA A 1 205 ? -6.497 -19.542 -25.372 1.00 12.05 205 ALA A N 1
ATOM 1637 C CA . ALA A 1 205 ? -6.271 -18.996 -26.704 1.00 12.35 205 ALA A CA 1
ATOM 1638 C C . ALA A 1 205 ? -5.043 -19.591 -27.389 1.00 13.76 205 ALA A C 1
ATOM 1639 O O . ALA A 1 205 ? -5.013 -19.687 -28.604 1.00 14.64 205 ALA A O 1
ATOM 1641 N N . GLY A 1 206 ? -4.040 -20.001 -26.616 1.00 14.00 206 GLY A N 1
ATOM 1642 C CA . GLY A 1 206 ? -2.830 -20.612 -27.193 1.00 14.45 206 GLY A CA 1
ATOM 1643 C C . GLY A 1 206 ? -2.917 -22.092 -27.492 1.00 15.71 206 GLY A C 1
ATOM 1644 O O . GLY A 1 206 ? -1.948 -22.690 -27.991 1.00 17.73 206 GLY A O 1
ATOM 1645 N N . THR A 1 207 ? -4.066 -22.710 -27.201 1.00 15.22 207 THR A N 1
ATOM 1646 C CA . THR A 1 207 ? -4.236 -24.140 -27.323 1.00 15.50 207 THR A CA 1
ATOM 1647 C C . THR A 1 207 ? -5.426 -24.528 -28.216 1.00 16.04 207 THR A C 1
ATOM 1648 O O . THR A 1 207 ? -5.309 -25.401 -29.069 1.00 17.03 207 THR A O 1
ATOM 1652 N N . HIS A 1 208 ? -6.581 -23.896 -28.003 1.00 14.84 208 HIS A N 1
ATOM 1653 C CA . HIS A 1 208 ? -7.812 -24.267 -28.697 1.00 14.86 208 HIS A CA 1
ATOM 1654 C C . HIS A 1 208 ? -8.199 -23.266 -29.756 1.00 15.52 208 HIS A C 1
ATOM 1655 O O . HIS A 1 208 ? -7.971 -22.075 -29.626 1.00 16.15 208 HIS A O 1
ATOM 1662 N N . GLY A 1 209 ? -8.799 -23.770 -30.826 1.00 17.16 209 GLY A N 1
ATOM 1663 C CA . GLY A 1 209 ? -9.141 -22.935 -31.963 1.00 17.51 209 GLY A CA 1
ATOM 1664 C C . GLY A 1 209 ? -10.443 -23.364 -32.583 1.00 17.65 209 GLY A C 1
ATOM 1665 O O . GLY A 1 209 ? -11.419 -23.644 -31.890 1.00 17.43 209 GLY A O 1
ATOM 1666 N N . GLN A 1 210 ? -10.449 -23.459 -33.907 1.00 16.83 210 GLN A N 1
ATOM 1667 C CA . GLN A 1 210 ? -11.692 -23.625 -34.618 1.00 17.19 210 GLN A CA 1
ATOM 1668 C C . GLN A 1 210 ? -12.373 -24.955 -34.313 1.00 17.35 210 GLN A C 1
ATOM 1669 O O . GLN A 1 210 ? -13.610 -25.027 -34.311 1.00 16.60 210 GLN A O 1
ATOM 1675 N N . PHE A 1 211 ? -11.602 -26.004 -34.045 1.00 17.38 211 PHE A N 1
ATOM 1676 C CA . PHE A 1 211 ? -12.163 -27.308 -33.724 1.00 18.51 211 PHE A CA 1
ATOM 1677 C C . PHE A 1 211 ? -13.089 -27.213 -32.501 1.00 16.58 211 PHE A C 1
ATOM 1678 O O . PHE A 1 211 ? -14.163 -27.796 -32.475 1.00 16.26 211 PHE A O 1
ATOM 1686 N N . LEU A 1 212 ? -12.677 -26.436 -31.502 1.00 14.43 212 LEU A N 1
ATOM 1687 C CA . LEU A 1 212 ? -13.505 -26.240 -30.325 1.00 13.91 212 LEU A CA 1
ATOM 1688 C C . LEU A 1 212 ? -14.694 -25.300 -30.618 1.00 13.53 212 LEU A C 1
ATOM 1689 O O . LEU A 1 212 ? -15.789 -25.545 -30.102 1.00 13.20 212 LEU A O 1
ATOM 1694 N N . ARG A 1 213 ? -14.501 -24.242 -31.410 1.00 13.27 213 ARG A N 1
ATOM 1695 C CA . ARG A 1 213 ? -15.637 -23.409 -31.851 1.00 13.78 213 ARG A CA 1
ATOM 1696 C C . ARG A 1 213 ? -16.672 -24.252 -32.624 1.00 14.39 213 ARG A C 1
ATOM 1697 O O . ARG A 1 213 ? -17.886 -24.063 -32.461 1.00 13.27 213 ARG A O 1
ATOM 1705 N N . ASP A 1 214 ? -16.217 -25.223 -33.415 1.00 14.99 214 ASP A N 1
ATOM 1706 C CA . ASP A 1 214 ? -17.178 -26.091 -34.146 1.00 15.78 214 ASP A CA 1
ATOM 1707 C C . ASP A 1 214 ? -18.026 -26.916 -33.172 1.00 15.25 214 ASP A C 1
ATOM 1708 O O . ASP A 1 214 ? -19.226 -27.129 -33.398 1.00 14.66 214 ASP A O 1
ATOM 1713 N N . LYS A 1 215 ? -17.397 -27.408 -32.106 1.00 14.34 215 LYS A N 1
ATOM 1714 C CA . LYS A 1 215 ? -18.094 -28.172 -31.070 1.00 14.12 215 LYS A CA 1
ATOM 1715 C C . LYS A 1 215 ? -19.148 -27.306 -30.371 1.00 13.26 215 LYS A C 1
ATOM 1716 O O . LYS A 1 215 ? -20.290 -27.754 -30.128 1.00 13.08 215 LYS A O 1
ATOM 1722 N N . ALA A 1 216 ? -18.765 -26.059 -30.080 1.00 12.30 216 ALA A N 1
ATOM 1723 C CA . ALA A 1 216 ? -19.700 -25.078 -29.486 1.00 11.41 216 ALA A CA 1
ATOM 1724 C C . ALA A 1 216 ? -20.877 -24.810 -30.411 1.00 11.56 216 ALA A C 1
ATOM 1725 O O . ALA A 1 216 ? -22.012 -24.810 -29.984 1.00 10.87 216 ALA A O 1
ATOM 1727 N N . ASN A 1 217 ? -20.580 -24.580 -31.683 1.00 11.59 217 ASN A N 1
ATOM 1728 C CA . ASN A 1 217 ? -21.619 -24.340 -32.658 1.00 11.71 217 ASN A CA 1
ATOM 1729 C C . ASN A 1 217 ? -22.547 -25.542 -32.798 1.00 11.88 217 ASN A C 1
ATOM 1730 O O . ASN A 1 217 ? -23.780 -25.371 -32.898 1.00 11.83 217 ASN A O 1
ATOM 1735 N N . TYR A 1 218 ? -21.995 -26.753 -32.799 1.00 12.45 218 TYR A N 1
ATOM 1736 C CA . TYR A 1 218 ? -22.840 -27.941 -32.847 1.00 13.02 218 TYR A CA 1
ATOM 1737 C C . TYR A 1 218 ? -23.800 -27.964 -31.638 1.00 12.28 218 TYR A C 1
ATOM 1738 O O . TYR A 1 218 ? -25.012 -28.176 -31.776 1.00 12.57 218 TYR A O 1
ATOM 1747 N N . ALA A 1 219 ? -23.255 -27.738 -30.447 1.00 11.64 219 ALA A N 1
ATOM 1748 C CA . ALA A 1 219 ? -24.067 -27.674 -29.248 1.00 11.05 219 ALA A CA 1
ATOM 1749 C C . ALA A 1 219 ? -25.178 -26.621 -29.352 1.00 10.76 219 ALA A C 1
ATOM 1750 O O . ALA A 1 219 ? -26.344 -26.893 -29.045 1.00 10.74 219 ALA A O 1
ATOM 1752 N N . LEU A 1 220 ? -24.810 -25.414 -29.758 1.00 10.03 220 LEU A N 1
ATOM 1753 C CA . LEU A 1 220 ? -25.773 -24.338 -29.946 1.00 10.18 220 LEU A CA 1
ATOM 1754 C C . LEU A 1 220 ? -26.858 -24.719 -30.942 1.00 10.43 220 LEU A C 1
ATOM 1755 O O . LEU A 1 220 ? -28.033 -24.418 -30.737 1.00 10.75 220 LEU A O 1
ATOM 1760 N N . SER A 1 221 ? -26.448 -25.375 -32.014 1.00 11.63 221 SER A N 1
ATOM 1761 C CA . SER A 1 221 ? -27.415 -25.789 -33.041 1.00 12.39 221 SER A CA 1
ATOM 1762 C C . SER A 1 221 ? -28.484 -26.774 -32.535 1.00 12.81 221 SER A C 1
ATOM 1763 O O . SER A 1 221 ? -29.580 -26.847 -33.107 1.00 13.01 221 SER A O 1
ATOM 1766 N N . LYS A 1 222 ? -28.167 -27.536 -31.494 1.00 12.69 222 LYS A N 1
ATOM 1767 C CA . LYS A 1 222 ? -29.084 -28.474 -30.870 1.00 13.28 222 LYS A CA 1
ATOM 1768 C C . LYS A 1 222 ? -29.825 -27.857 -29.688 1.00 11.94 222 LYS A C 1
ATOM 1769 O O . LYS A 1 222 ? -30.601 -28.549 -29.031 1.00 12.52 222 LYS A O 1
ATOM 1775 N N . GLY A 1 223 ? -29.602 -26.561 -29.437 1.00 11.18 223 GLY A N 1
ATOM 1776 C CA . GLY A 1 223 ? -30.313 -25.831 -28.390 1.00 10.89 223 GLY A CA 1
ATOM 1777 C C . GLY A 1 223 ? -29.606 -25.688 -27.047 1.00 10.54 223 GLY A C 1
ATOM 1778 O O . GLY A 1 223 ? -30.215 -25.227 -26.080 1.00 11.06 223 GLY A O 1
ATOM 1779 N N . THR A 1 224 ? -28.333 -26.063 -26.980 1.00 10.68 224 THR A N 1
ATOM 1780 C CA . THR A 1 224 ? -27.601 -26.037 -25.717 1.00 10.20 224 THR A CA 1
ATOM 1781 C C . THR A 1 224 ? -27.077 -24.634 -25.426 1.00 9.96 224 THR A C 1
ATOM 1782 O O . THR A 1 224 ? -26.255 -24.131 -26.179 1.00 9.74 224 THR A O 1
ATOM 1786 N N . PRO A 1 225 ? -27.530 -24.023 -24.307 1.00 9.41 225 PRO A N 1
ATOM 1787 C CA . PRO A 1 225 ? -26.986 -22.706 -23.929 1.00 9.23 225 PRO A CA 1
ATOM 1788 C C . PRO A 1 225 ? -25.577 -22.819 -23.347 1.00 9.26 225 PRO A C 1
ATOM 1789 O O . PRO A 1 225 ? -25.359 -23.628 -22.441 1.00 9.68 225 PRO A O 1
ATOM 1793 N N . ILE A 1 226 ? -24.662 -21.998 -23.857 1.00 8.60 226 ILE A N 1
ATOM 1794 C CA . ILE A 1 226 ? -23.254 -22.005 -23.435 1.00 8.68 226 ILE A CA 1
ATOM 1795 C C . ILE A 1 226 ? -22.869 -20.714 -22.696 1.00 8.17 226 ILE A C 1
ATOM 1796 O O . ILE A 1 226 ? -23.298 -19.600 -23.067 1.00 8.22 226 ILE A O 1
ATOM 1801 N N . PHE A 1 227 ? -22.027 -20.858 -21.665 1.00 7.75 227 PHE A N 1
ATOM 1802 C CA . PHE A 1 227 ? -21.494 -19.727 -20.889 1.00 7.66 227 PHE A CA 1
ATOM 1803 C C . PHE A 1 227 ? -20.020 -20.050 -20.672 1.00 7.71 227 PHE A C 1
ATOM 1804 O O . PHE A 1 227 ? -19.702 -21.132 -20.159 1.00 7.83 227 PHE A O 1
ATOM 1812 N N . VAL A 1 228 ? -19.127 -19.145 -21.051 1.00 7.43 228 VAL A N 1
ATOM 1813 C CA . VAL A 1 228 ? -17.692 -19.361 -20.845 1.00 7.56 228 VAL A CA 1
ATOM 1814 C C . VAL A 1 228 ? -17.306 -18.888 -19.439 1.00 7.64 228 VAL A C 1
ATOM 1815 O O . VAL A 1 228 ? -17.041 -17.703 -19.218 1.00 8.64 228 VAL A O 1
ATOM 1819 N N . THR A 1 229 ? -17.293 -19.799 -18.466 1.00 7.20 229 THR A N 1
ATOM 1820 C CA . THR A 1 229 ? -16.969 -19.381 -17.094 1.00 7.27 229 THR A CA 1
ATOM 1821 C C . THR A 1 229 ? -15.462 -19.326 -16.854 1.00 7.14 229 THR A C 1
ATOM 1822 O O . THR A 1 229 ? -15.045 -18.911 -15.777 1.00 7.25 229 THR A O 1
ATOM 1826 N N . GLU A 1 230 ? -14.647 -19.760 -17.813 1.00 7.19 230 GLU A N 1
ATOM 1827 C CA . GLU A 1 230 ? -13.190 -19.664 -17.663 1.00 7.69 230 GLU A CA 1
ATOM 1828 C C . GLU A 1 230 ? -12.480 -19.722 -19.002 1.00 7.77 230 GLU A C 1
ATOM 1829 O O . GLU A 1 230 ? -12.698 -20.653 -19.776 1.00 7.94 230 GLU A O 1
ATOM 1835 N N . TRP A 1 231 ? -11.662 -18.725 -19.294 1.00 7.71 231 TRP A N 1
ATOM 1836 C CA . TRP A 1 231 ? -10.813 -18.813 -20.461 1.00 8.00 231 TRP A CA 1
ATOM 1837 C C . TRP A 1 231 ? -9.501 -18.078 -20.208 1.00 8.21 231 TRP A C 1
ATOM 1838 O O . TRP A 1 231 ? -9.482 -17.100 -19.451 1.00 8.20 231 TRP A O 1
ATOM 1849 N N . GLY A 1 232 ? -8.420 -18.513 -20.874 1.00 8.80 232 GLY A N 1
ATOM 1850 C CA . GLY A 1 232 ? -7.104 -17.861 -20.707 1.00 9.57 232 GLY A CA 1
ATOM 1851 C C . GLY A 1 232 ? -6.522 -17.362 -22.014 1.00 9.94 232 GLY A C 1
ATOM 1852 O O . GLY A 1 232 ? -6.806 -17.917 -23.076 1.00 10.14 232 GLY A O 1
ATOM 1853 N N . THR A 1 233 ? -5.679 -16.340 -21.895 1.00 10.20 233 THR A N 1
ATOM 1854 C CA . THR A 1 233 ? -4.950 -15.762 -23.013 1.00 11.10 233 THR A CA 1
ATOM 1855 C C . THR A 1 233 ? -3.664 -16.492 -23.308 1.00 11.69 233 THR A C 1
ATOM 1856 O O . THR A 1 233 ? -3.053 -16.233 -24.356 1.00 12.23 233 THR A O 1
ATOM 1860 N N . SER A 1 234 ? -3.225 -17.389 -22.424 1.00 11.60 234 SER A N 1
ATOM 1861 C CA . SER A 1 234 ? -1.980 -18.138 -22.639 0.60 12.04 234 SER A CA 1
ATOM 1862 C C . SER A 1 234 ? -2.275 -19.498 -23.273 1.00 13.71 234 SER A C 1
ATOM 1863 O O . SER A 1 234 ? -3.398 -19.759 -23.778 1.00 12.95 234 SER A O 1
ATOM 1866 N N . ASP A 1 235 ? -1.297 -20.395 -23.282 1.00 15.96 235 ASP A N 1
ATOM 1867 C CA . ASP A 1 235 ? -1.582 -21.774 -23.680 1.00 18.99 235 ASP A CA 1
ATOM 1868 C C . ASP A 1 235 ? -1.816 -22.629 -22.437 1.00 21.94 235 ASP A C 1
ATOM 1869 O O . ASP A 1 235 ? -1.640 -22.153 -21.309 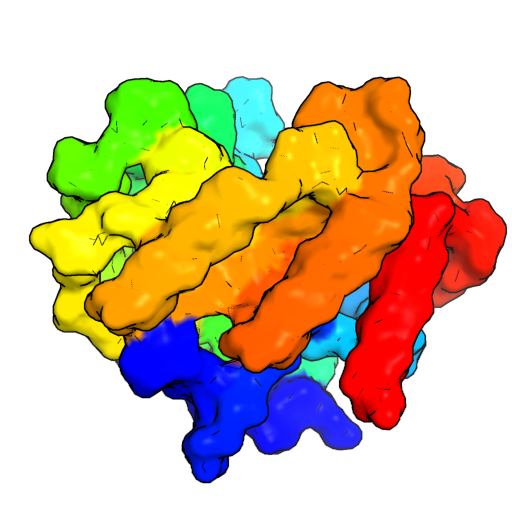1.00 21.20 235 ASP A O 1
ATOM 1874 N N . ALA A 1 236 ? -2.279 -23.855 -22.643 1.00 25.92 236 ALA A N 1
ATOM 1875 C CA . ALA A 1 236 ? -2.731 -24.718 -21.554 1.00 29.60 236 ALA A CA 1
ATOM 1876 C C . ALA A 1 236 ? -1.636 -24.915 -20.501 1.00 32.74 236 ALA A C 1
ATOM 1877 O O . ALA A 1 236 ? -1.925 -24.924 -19.302 1.00 34.86 236 ALA A O 1
ATOM 1879 N N . SER A 1 237 ? -0.391 -25.060 -20.960 1.00 34.62 237 SER A N 1
ATOM 1880 C CA . SER A 1 237 ? 0.771 -25.184 -20.070 1.00 35.80 237 SER A CA 1
ATOM 1881 C C . SER A 1 237 ? 1.143 -23.854 -19.423 1.00 36.77 237 SER A C 1
ATOM 1882 O O . SER A 1 237 ? 1.667 -23.826 -18.306 1.00 37.49 237 SER A O 1
ATOM 1885 N N . GLY A 1 238 ? 0.920 -22.765 -20.155 1.00 37.29 238 GLY A N 1
ATOM 1886 C CA . GLY A 1 238 ? 1.261 -21.416 -19.702 1.00 38.80 238 GLY A CA 1
ATOM 1887 C C . GLY A 1 238 ? 2.656 -20.969 -20.098 1.00 41.53 238 GLY A C 1
ATOM 1888 O O . GLY A 1 238 ? 3.046 -19.848 -19.796 1.00 42.97 238 GLY A O 1
ATOM 1889 N N . ASP A 1 239 ? 3.405 -21.822 -20.798 1.00 42.63 239 ASP A N 1
ATOM 1890 C CA . ASP A 1 239 ? 4.801 -21.517 -21.140 1.00 43.57 239 ASP A CA 1
ATOM 1891 C C . ASP A 1 239 ? 4.990 -20.740 -22.464 1.00 41.55 239 ASP A C 1
ATOM 1892 O O . ASP A 1 239 ? 6.117 -20.386 -22.811 1.00 43.15 239 ASP A O 1
ATOM 1897 N N . GLY A 1 240 ? 3.903 -20.438 -23.177 1.00 37.79 240 GLY A N 1
ATOM 1898 C CA . GLY A 1 240 ? 3.995 -19.743 -24.477 1.00 34.69 240 GLY A CA 1
ATOM 1899 C C . GLY A 1 240 ? 3.961 -18.214 -24.474 1.00 32.51 240 GLY A C 1
ATOM 1900 O O . GLY A 1 240 ? 4.048 -17.598 -25.536 1.00 32.22 240 GLY A O 1
ATOM 1901 N N . GLY A 1 241 ? 3.855 -17.589 -23.303 1.00 26.74 241 GLY A N 1
ATOM 1902 C CA . GLY A 1 241 ? 3.534 -16.164 -23.214 1.00 23.97 241 GLY A CA 1
ATOM 1903 C C . GLY A 1 241 ? 2.042 -16.012 -23.493 1.00 21.31 241 GLY A C 1
ATOM 1904 O O . GLY A 1 241 ? 1.277 -16.918 -23.176 1.00 19.44 241 GLY A O 1
ATOM 1905 N N . VAL A 1 242 ? 1.649 -14.890 -24.088 1.00 19.56 242 VAL A N 1
ATOM 1906 C CA . VAL A 1 242 ? 0.239 -14.560 -24.321 1.00 17.44 242 VAL A CA 1
ATOM 1907 C C . VAL A 1 242 ? -0.056 -14.644 -25.837 1.00 16.80 242 VAL A C 1
ATOM 1908 O O . VAL A 1 242 ? 0.851 -14.558 -26.676 1.00 15.81 242 VAL A O 1
ATOM 1912 N N . PHE A 1 243 ? -1.317 -14.887 -26.177 1.00 14.73 243 PHE A N 1
ATOM 1913 C CA . PHE A 1 243 ? -1.750 -15.147 -27.558 1.00 14.18 243 PHE A CA 1
ATOM 1914 C C . PHE A 1 243 ? -2.919 -14.214 -27.859 1.00 13.88 243 PHE A C 1
ATOM 1915 O O . PHE A 1 243 ? -4.091 -14.644 -27.907 1.00 13.12 243 PHE A O 1
ATOM 1923 N N . LEU A 1 244 ? -2.611 -12.931 -28.004 1.00 14.71 244 LEU A N 1
ATOM 1924 C CA . LEU A 1 244 ? -3.645 -11.911 -28.060 1.00 15.16 244 LEU A CA 1
ATOM 1925 C C . LEU A 1 244 ? -4.461 -11.891 -29.358 1.00 16.04 244 LEU A C 1
ATOM 1926 O O . LEU A 1 244 ? -5.651 -11.583 -29.328 1.00 15.53 244 LEU A O 1
ATOM 1931 N N . ASP A 1 245 ? -3.860 -12.222 -30.495 1.00 16.41 245 ASP A N 1
ATOM 1932 C CA . ASP A 1 245 ? -4.666 -12.248 -31.711 1.00 17.40 245 ASP A CA 1
ATOM 1933 C C . ASP A 1 245 ? -5.639 -13.438 -31.667 1.00 16.26 245 ASP A C 1
ATOM 1934 O O . ASP A 1 245 ? -6.777 -13.317 -32.120 1.00 16.63 245 ASP A O 1
ATOM 1939 N N . GLN A 1 246 ? -5.207 -14.571 -31.113 1.00 14.59 246 GLN A N 1
ATOM 1940 C CA . GLN A 1 246 ? -6.076 -15.743 -30.938 1.00 14.16 246 GLN A CA 1
ATOM 1941 C C . GLN A 1 246 ? -7.184 -15.448 -29.909 1.00 13.52 246 GLN A C 1
ATOM 1942 O O . GLN A 1 246 ? -8.334 -15.908 -30.074 1.00 12.79 246 GLN A O 1
ATOM 1948 N N . SER A 1 247 ? -6.836 -14.696 -28.868 1.00 13.32 247 SER A N 1
ATOM 1949 C CA . SER A 1 247 ? -7.825 -14.232 -27.871 1.00 13.20 247 SER A CA 1
ATOM 1950 C C . SER A 1 247 ? -8.868 -13.332 -28.552 1.00 13.98 247 SER A C 1
ATOM 1951 O O . SER A 1 247 ? -10.070 -13.504 -28.328 1.00 12.75 247 SER A O 1
ATOM 1954 N N . ARG A 1 248 ? -8.415 -12.399 -29.398 1.00 14.75 248 ARG A N 1
ATOM 1955 C CA . ARG A 1 248 ? -9.338 -11.505 -30.117 1.00 15.41 248 ARG A CA 1
ATOM 1956 C C . ARG A 1 248 ? -10.292 -12.311 -31.000 1.00 15.14 248 ARG A C 1
ATOM 1957 O O . ARG A 1 248 ? -11.515 -12.032 -31.053 1.00 13.65 248 ARG A O 1
ATOM 1965 N N . GLU A 1 249 ? -9.757 -13.319 -31.685 1.00 14.57 249 GLU A N 1
ATOM 1966 C CA . GLU A 1 249 ? -10.587 -14.186 -32.528 1.00 15.33 249 GLU A CA 1
ATOM 1967 C C . GLU A 1 249 ? -11.677 -14.912 -31.720 1.00 14.12 249 GLU A C 1
ATOM 1968 O O . GLU A 1 249 ? -12.849 -14.976 -32.124 1.00 13.96 249 GLU A O 1
ATOM 1974 N N . TRP A 1 250 ? -11.280 -15.449 -30.577 1.00 12.50 250 TRP A N 1
ATOM 1975 C CA . TRP A 1 250 ? -12.249 -16.089 -29.698 1.00 11.60 250 TRP A CA 1
ATOM 1976 C C . TRP A 1 250 ? -13.290 -15.098 -29.186 1.00 11.76 250 TRP A C 1
ATOM 1977 O O . TRP A 1 250 ? -14.492 -15.432 -29.135 1.00 11.07 250 TRP A O 1
ATOM 1988 N N . LEU A 1 251 ? -12.865 -13.916 -28.748 1.00 11.87 251 LEU A N 1
ATOM 1989 C CA . LEU A 1 251 ? -13.840 -12.946 -28.225 1.00 12.26 251 LEU A CA 1
ATOM 1990 C C . LEU A 1 251 ? -14.783 -12.434 -29.312 1.00 12.71 251 LEU A C 1
ATOM 1991 O O . LEU A 1 251 ? -15.936 -12.167 -29.011 1.00 12.87 251 LEU A O 1
ATOM 1996 N N . LYS A 1 252 ? -14.305 -12.322 -30.553 1.00 13.39 252 LYS A N 1
ATOM 1997 C CA . LYS A 1 252 ? -15.175 -11.966 -31.679 1.00 14.52 252 LYS A CA 1
ATOM 1998 C C . LYS A 1 252 ? -16.259 -13.031 -31.839 1.00 13.12 252 LYS A C 1
ATOM 1999 O O . LYS A 1 252 ? -17.438 -12.706 -32.001 1.00 13.09 252 LYS A O 1
ATOM 2005 N N . TYR A 1 253 ? -15.852 -14.299 -31.772 1.00 11.74 253 TYR A N 1
ATOM 2006 C CA . TYR A 1 253 ? -16.786 -15.397 -31.861 1.00 10.90 253 TYR A CA 1
ATOM 2007 C C . TYR A 1 253 ? -17.829 -15.337 -30.714 1.00 10.43 253 TYR A C 1
ATOM 2008 O O . TYR A 1 253 ? -19.033 -15.377 -30.951 1.00 10.18 253 TYR A O 1
ATOM 2017 N N . LEU A 1 254 ? -17.363 -15.202 -29.475 1.00 10.73 254 LEU A N 1
ATOM 2018 C CA . LEU A 1 254 ? -18.295 -15.172 -28.351 1.00 10.46 254 LEU A CA 1
ATOM 2019 C C . LEU A 1 254 ? -19.263 -13.986 -28.455 1.00 11.21 254 LEU A C 1
ATOM 2020 O O . LEU A 1 254 ? -20.460 -14.127 -28.188 1.00 11.04 254 LEU A O 1
ATOM 2025 N N . ASP A 1 255 ? -18.755 -12.818 -28.839 1.00 11.75 255 ASP A N 1
ATOM 2026 C CA . ASP A 1 255 ? -19.607 -11.635 -28.978 1.00 13.14 255 ASP A CA 1
ATOM 2027 C C . ASP A 1 255 ? -20.666 -11.845 -30.073 1.00 12.62 255 ASP A C 1
ATOM 2028 O O . ASP A 1 255 ? -21.822 -11.456 -29.908 1.00 12.33 255 ASP A O 1
ATOM 2033 N N . SER A 1 256 ? -20.277 -12.516 -31.156 1.00 11.80 256 SER A N 1
ATOM 2034 C CA . SER A 1 256 ? -21.213 -12.783 -32.243 1.00 12.14 256 SER A CA 1
ATOM 2035 C C . SER A 1 256 ? -22.408 -13.654 -31.799 1.00 11.77 256 SER A C 1
ATOM 2036 O O . SER A 1 256 ? -23.509 -13.543 -32.333 1.00 12.63 256 SER A O 1
ATOM 2039 N N . LYS A 1 257 ? -22.170 -14.512 -30.808 1.00 11.21 257 LYS A N 1
ATOM 2040 C CA . LYS A 1 257 ? -23.167 -15.430 -30.269 1.00 11.60 257 LYS A CA 1
ATOM 2041 C C . LYS A 1 257 ? -23.734 -14.928 -28.916 1.00 10.62 257 LYS A C 1
ATOM 2042 O O . LYS A 1 257 ? -24.502 -15.639 -28.250 1.00 10.95 257 LYS A O 1
ATOM 2048 N N . THR A 1 258 ? -23.361 -13.705 -28.516 1.00 10.26 258 THR A N 1
ATOM 2049 C CA . THR A 1 258 ? -23.745 -13.124 -27.235 1.00 10.67 258 THR A CA 1
ATOM 2050 C C . THR A 1 258 ? -23.498 -14.112 -26.097 1.00 10.15 258 THR A C 1
ATOM 2051 O O . THR A 1 258 ? -24.329 -14.274 -25.194 1.00 10.68 258 THR A O 1
ATOM 2055 N N . ILE A 1 259 ? -22.339 -14.764 -26.132 1.00 9.21 259 ILE A N 1
ATOM 2056 C CA . ILE A 1 259 ? -21.945 -15.702 -25.077 1.00 9.14 259 ILE A CA 1
ATOM 2057 C C . ILE A 1 259 ? -21.141 -14.954 -24.011 1.00 9.02 259 ILE A C 1
ATOM 2058 O O . ILE A 1 259 ? -20.179 -14.206 -24.313 1.00 9.39 259 ILE A O 1
ATOM 2063 N N . SER A 1 260 ? -21.560 -15.135 -22.764 1.00 8.48 260 SER A N 1
ATOM 2064 C CA . SER A 1 260 ? -20.917 -14.540 -21.618 1.00 8.31 260 SER A CA 1
ATOM 2065 C C . SER A 1 260 ? -19.529 -15.154 -21.397 1.00 8.38 260 SER A C 1
ATOM 2066 O O . SER A 1 260 ? -19.312 -16.353 -21.709 1.00 8.16 260 SER A O 1
ATOM 2069 N N . TRP A 1 261 ? -18.604 -14.350 -20.862 1.00 8.42 261 TRP A N 1
ATOM 2070 C CA . TRP A 1 261 ? -17.239 -14.813 -20.650 1.00 8.90 261 TRP A CA 1
ATOM 2071 C C . TRP A 1 261 ? -16.577 -14.289 -19.418 1.00 8.55 261 TRP A C 1
ATOM 2072 O O . TRP A 1 261 ? -16.817 -13.172 -18.955 1.00 8.67 261 TRP A O 1
ATOM 2083 N N . VAL A 1 262 ? -15.716 -15.145 -18.872 1.00 8.07 262 VAL A N 1
ATOM 2084 C CA . VAL A 1 262 ? -14.980 -14.852 -17.671 1.00 7.83 262 VAL A CA 1
ATOM 2085 C C . VAL A 1 262 ? -13.527 -15.259 -17.847 1.00 8.00 262 VAL A C 1
ATOM 2086 O O . VAL A 1 262 ? -13.216 -16.436 -17.984 1.00 7.14 262 VAL A O 1
ATOM 2090 N N . ASN A 1 263 ? -12.632 -14.275 -17.808 1.00 7.86 263 ASN A N 1
ATOM 2091 C CA . ASN A 1 263 ? -11.202 -14.535 -17.929 1.00 8.18 263 ASN A CA 1
ATOM 2092 C C . ASN A 1 263 ? -10.576 -15.118 -16.658 1.00 8.09 263 ASN A C 1
ATOM 2093 O O . ASN A 1 263 ? -11.061 -14.859 -15.568 1.00 7.98 263 ASN A O 1
ATOM 2098 N N . TRP A 1 264 ? -9.524 -15.913 -16.830 1.00 8.36 264 TRP A N 1
ATOM 2099 C CA . TRP A 1 264 ? -8.716 -16.424 -15.734 1.00 8.83 264 TRP A CA 1
ATOM 2100 C C . TRP A 1 264 ? -7.314 -15.833 -15.873 1.00 9.27 264 TRP A C 1
ATOM 2101 O O . TRP A 1 264 ? -6.714 -16.045 -16.913 1.00 9.84 264 TRP A O 1
ATOM 2112 N N . SER A 1 265 ? -6.757 -15.126 -14.872 1.00 9.65 265 SER A N 1
ATOM 2113 C CA . SER A 1 265 ? -7.325 -14.871 -13.557 1.00 10.00 265 SER A CA 1
ATOM 2114 C C . SER A 1 265 ? -6.830 -13.559 -12.981 1.00 10.23 265 SER A C 1
ATOM 2115 O O . SER A 1 265 ? -5.790 -13.011 -13.425 1.00 10.94 265 SER A O 1
ATOM 2118 N N . LEU A 1 266 ? -7.563 -13.095 -11.979 1.00 10.56 266 LEU A N 1
ATOM 2119 C CA . LEU A 1 266 ? -7.222 -11.884 -11.232 1.00 11.11 266 LEU A CA 1
ATOM 2120 C C . LEU A 1 266 ? -6.305 -12.218 -10.062 1.00 10.86 266 LEU A C 1
ATOM 2121 O O . LEU A 1 266 ? -6.754 -12.355 -8.911 1.00 10.86 266 LEU A O 1
ATOM 2126 N N . CYS A 1 267 ? -5.029 -12.384 -10.357 1.00 11.14 267 CYS A N 1
ATOM 2127 C CA . CYS A 1 267 ? -4.029 -12.558 -9.314 1.00 11.88 267 CYS A CA 1
ATOM 2128 C C . CYS A 1 267 ? -2.710 -12.076 -9.854 1.00 13.16 267 CYS A C 1
ATOM 2129 O O . CYS A 1 267 ? -2.645 -11.658 -11.006 1.00 12.50 267 CYS A O 1
ATOM 2132 N N . ASP A 1 268 ? -1.683 -12.120 -9.007 1.00 14.00 268 ASP A N 1
ATOM 2133 C CA . ASP A 1 268 ? -0.353 -11.652 -9.364 1.00 15.66 268 ASP A CA 1
ATOM 2134 C C . ASP A 1 268 ? 0.662 -12.784 -9.377 1.00 16.29 268 ASP A C 1
ATOM 2135 O O . ASP A 1 268 ? 1.847 -12.545 -9.123 1.00 16.71 268 ASP A O 1
ATOM 2140 N N . LYS A 1 269 ? 0.211 -14.007 -9.676 1.00 16.35 269 LYS A N 1
ATOM 2141 C CA . LYS A 1 269 ? 1.096 -15.140 -9.841 1.00 17.63 269 LYS A CA 1
ATOM 2142 C C . LYS A 1 269 ? 1.983 -14.905 -11.057 1.00 19.20 269 LYS A C 1
ATOM 2143 O O . LYS A 1 269 ? 1.544 -14.307 -12.037 1.00 18.09 269 LYS A O 1
ATOM 2149 N N . ASN A 1 270 ? 3.230 -15.363 -11.000 1.00 21.31 270 ASN A N 1
ATOM 2150 C CA . ASN A 1 270 ? 4.126 -15.156 -12.125 1.00 22.76 270 ASN A CA 1
ATOM 2151 C C . ASN A 1 270 ? 3.864 -16.215 -13.203 1.00 21.60 270 ASN A C 1
ATOM 2152 O O . ASN A 1 270 ? 4.600 -17.185 -13.338 1.00 23.71 270 ASN A O 1
ATOM 2157 N N . GLU A 1 271 ? 2.753 -16.033 -13.928 1.00 18.09 271 GLU A N 1
ATOM 2158 C CA . GLU A 1 271 ? 2.356 -16.894 -15.044 1.00 17.65 271 GLU A CA 1
ATOM 2159 C C . GLU A 1 271 ? 1.623 -16.028 -16.081 1.00 15.96 271 GLU A C 1
ATOM 2160 O O . GLU A 1 271 ? 1.075 -14.987 -15.741 1.00 15.39 271 GLU A O 1
ATOM 2166 N N . ALA A 1 272 ? 1.666 -16.424 -17.347 1.00 15.20 272 ALA A N 1
ATOM 2167 C CA . ALA A 1 272 ? 1.186 -15.565 -18.446 1.00 15.04 272 ALA A CA 1
ATOM 2168 C C . ALA A 1 272 ? -0.298 -15.178 -18.363 1.00 13.66 272 ALA A C 1
ATOM 2169 O O . ALA A 1 272 ? -0.671 -14.050 -18.708 1.00 14.44 272 ALA A O 1
ATOM 2171 N N . SER A 1 273 ? -1.129 -16.071 -17.833 1.00 13.20 273 SER A N 1
ATOM 2172 C CA . SER A 1 273 ? -2.570 -15.800 -17.756 1.00 12.67 273 SER A CA 1
ATOM 2173 C C . SER A 1 273 ? -2.955 -14.871 -16.593 1.00 12.07 273 SER A C 1
ATOM 2174 O O . SER A 1 273 ? -4.068 -14.352 -16.567 1.00 11.71 273 SER A O 1
ATOM 2177 N N . ALA A 1 274 ? -2.064 -14.672 -15.609 1.00 11.69 274 ALA A N 1
ATOM 2178 C CA . ALA A 1 274 ? -2.361 -13.764 -14.497 1.00 12.36 274 ALA A CA 1
ATOM 2179 C C . ALA A 1 274 ? -2.493 -12.320 -14.955 1.00 13.04 274 ALA A C 1
ATOM 2180 O O . ALA A 1 274 ? -1.637 -11.829 -15.708 1.00 14.06 274 ALA A O 1
ATOM 2182 N N . ALA A 1 275 ? -3.541 -11.638 -14.513 1.00 12.50 275 ALA A N 1
ATOM 2183 C CA . ALA A 1 275 ? -3.834 -10.278 -14.987 1.00 13.40 275 ALA A CA 1
ATOM 2184 C C . ALA A 1 275 ? -2.975 -9.203 -14.320 1.00 14.89 275 ALA A C 1
ATOM 2185 O O . ALA A 1 275 ? -2.892 -8.080 -14.840 1.00 15.27 275 ALA A O 1
ATOM 2187 N N . LEU A 1 276 ? -2.403 -9.522 -13.161 1.00 15.43 276 LEU A N 1
ATOM 2188 C CA . LEU A 1 276 ? -1.656 -8.553 -12.362 1.00 16.25 276 LEU A CA 1
ATOM 2189 C C . LEU A 1 2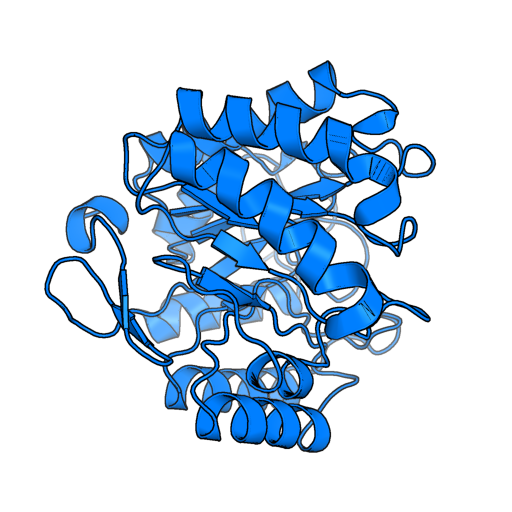76 ? -0.201 -8.954 -12.254 1.00 17.33 276 LEU A C 1
ATOM 2190 O O . LEU A 1 276 ? 0.140 -10.127 -12.269 1.00 16.20 276 LEU A O 1
ATOM 2195 N N . ARG A 1 277 ? 0.667 -7.961 -12.127 1.00 19.35 277 ARG A N 1
ATOM 2196 C CA . ARG A 1 277 ? 2.088 -8.229 -11.889 1.00 21.44 277 ARG A CA 1
ATOM 2197 C C . ARG A 1 277 ? 2.378 -8.425 -10.409 1.00 19.74 277 ARG A C 1
ATOM 2198 O O . ARG A 1 277 ? 1.661 -7.876 -9.556 1.00 18.85 277 ARG A O 1
ATOM 2206 N N . PRO A 1 278 ? 3.425 -9.223 -10.087 1.00 19.81 278 PRO A N 1
ATOM 2207 C CA . PRO A 1 278 ? 3.763 -9.461 -8.690 1.00 20.72 278 PRO A CA 1
ATOM 2208 C C . PRO A 1 278 ? 3.828 -8.188 -7.863 1.00 20.27 278 PRO A C 1
ATOM 2209 O O . PRO A 1 278 ? 4.376 -7.181 -8.308 1.00 21.74 278 PRO A O 1
ATOM 2213 N N . GLY A 1 279 ? 3.233 -8.243 -6.679 1.00 21.02 279 GLY A N 1
ATOM 2214 C CA . GLY A 1 279 ? 3.174 -7.102 -5.771 1.00 21.40 279 GLY A CA 1
ATOM 2215 C C . GLY A 1 279 ? 1.970 -6.188 -5.920 1.00 21.41 279 GLY A C 1
ATOM 2216 O O . GLY A 1 279 ? 1.788 -5.291 -5.102 1.00 21.95 279 GLY A O 1
ATOM 2217 N N . ALA A 1 280 ? 1.128 -6.411 -6.939 1.00 20.30 280 ALA A N 1
ATOM 2218 C CA . ALA A 1 280 ? -0.072 -5.610 -7.142 1.00 19.69 280 ALA A CA 1
ATOM 2219 C C . ALA A 1 280 ? -0.935 -5.577 -5.881 1.00 20.15 280 ALA A C 1
ATOM 2220 O O . ALA A 1 280 ? -1.101 -6.580 -5.203 1.00 19.54 280 ALA A O 1
ATOM 2222 N N . ASP A 1 281 ? -1.476 -4.405 -5.586 1.00 20.75 281 ASP A N 1
ATOM 2223 C CA . ASP A 1 281 ? -2.263 -4.169 -4.385 1.00 22.53 281 ASP A CA 1
ATOM 2224 C C . ASP A 1 281 ? -3.525 -5.037 -4.370 1.00 21.19 281 ASP A C 1
ATOM 2225 O O . ASP A 1 281 ? -4.340 -4.950 -5.287 1.00 20.52 281 ASP A O 1
ATOM 2230 N N . PRO A 1 282 ? -3.710 -5.851 -3.320 1.00 21.37 282 PRO A N 1
ATOM 2231 C CA . PRO A 1 282 ? -4.960 -6.606 -3.195 1.00 21.87 282 PRO A CA 1
ATOM 2232 C C . PRO A 1 282 ? -6.233 -5.757 -3.253 1.00 22.86 282 PRO A C 1
ATOM 2233 O O . PRO A 1 282 ? -7.293 -6.257 -3.630 1.00 20.51 282 PRO A O 1
ATOM 2237 N N . HIS A 1 283 ? -6.141 -4.486 -2.877 1.00 22.84 283 HIS A N 1
ATOM 2238 C CA . HIS A 1 283 ? -7.331 -3.655 -2.771 1.00 24.76 283 HIS A CA 1
ATOM 2239 C C . HIS A 1 283 ? -7.603 -2.789 -4.004 1.00 23.99 283 HIS A C 1
ATOM 2240 O O . HIS A 1 283 ? -8.372 -1.845 -3.941 1.00 22.97 283 HIS A O 1
ATOM 2247 N N . GLY A 1 284 ? -7.010 -3.153 -5.140 1.00 23.86 284 GLY A N 1
ATOM 2248 C CA . GLY A 1 284 ? -7.381 -2.565 -6.421 1.00 24.70 284 GLY A CA 1
ATOM 2249 C C . GLY A 1 284 ? -6.640 -1.287 -6.734 1.00 25.71 284 GLY A C 1
ATOM 2250 O O . GLY A 1 284 ? -5.550 -1.037 -6.202 1.00 24.79 284 GLY A O 1
ATOM 2251 N N . GLY A 1 285 ? -7.236 -0.485 -7.611 1.00 26.61 285 GLY A N 1
ATOM 2252 C CA . GLY A 1 285 ? -6.615 0.746 -8.103 1.00 28.75 285 GLY A CA 1
ATOM 2253 C C . GLY A 1 285 ? -5.318 0.542 -8.868 1.00 29.22 285 GLY A C 1
ATOM 2254 O O . GLY A 1 285 ? -4.429 1.399 -8.817 1.00 32.52 285 GLY A O 1
ATOM 2255 N N . TRP A 1 286 ? -5.207 -0.559 -9.607 1.00 27.30 286 TRP A N 1
ATOM 2256 C CA . TRP A 1 286 ? -3.936 -0.943 -10.221 1.00 27.10 286 TRP A CA 1
ATOM 2257 C C . TRP A 1 286 ? -3.516 -0.024 -11.356 1.00 29.95 286 TRP A C 1
ATOM 2258 O O . TRP A 1 286 ? -4.213 0.099 -12.364 1.00 31.18 286 TRP A O 1
ATOM 2269 N N . GLY A 1 287 ? -2.355 0.605 -11.193 1.00 32.81 287 GLY A N 1
ATOM 2270 C CA . GLY A 1 287 ? -1.727 1.316 -12.291 1.00 33.36 287 GLY A CA 1
ATOM 2271 C C . GLY A 1 287 ? -1.207 0.344 -13.332 1.00 33.77 287 GLY A C 1
ATOM 2272 O O . GLY A 1 287 ? -1.089 -0.858 -13.076 1.00 35.67 287 GLY A O 1
ATOM 2273 N N . ASP A 1 288 ? -0.872 0.874 -14.502 1.00 33.61 288 ASP A N 1
ATOM 2274 C CA . ASP A 1 288 ? -0.393 0.068 -15.629 1.00 34.28 288 ASP A CA 1
ATOM 2275 C C . ASP A 1 288 ? 0.847 -0.773 -15.294 1.00 34.09 288 ASP A C 1
ATOM 2276 O O . ASP A 1 288 ? 1.019 -1.878 -15.823 1.00 31.86 288 ASP A O 1
ATOM 2281 N N . ASP A 1 289 ? 1.696 -0.250 -14.413 1.00 32.60 289 ASP A N 1
ATOM 2282 C CA . ASP A 1 289 ? 2.881 -0.965 -13.937 1.00 32.83 289 ASP A CA 1
ATOM 2283 C C . ASP A 1 289 ? 2.554 -2.321 -13.327 1.00 31.15 289 ASP A C 1
ATOM 2284 O O . ASP A 1 289 ? 3.398 -3.226 -13.348 1.00 28.62 289 ASP A O 1
ATOM 2289 N N . HIS A 1 290 ? 1.354 -2.453 -12.761 1.00 29.36 290 HIS A N 1
ATOM 2290 C CA . HIS A 1 290 ? 0.972 -3.684 -12.088 1.00 29.21 290 HIS A CA 1
ATOM 2291 C C . HIS A 1 290 ? -0.101 -4.489 -12.807 1.00 26.93 290 HIS A C 1
ATOM 2292 O O . HIS A 1 290 ? -0.594 -5.474 -12.261 1.00 25.01 290 HIS A O 1
ATOM 2299 N N . LEU A 1 291 ? -0.437 -4.090 -14.028 1.00 23.88 291 LEU A N 1
ATOM 2300 C CA . LEU A 1 291 ? -1.173 -4.965 -14.926 1.00 23.28 291 LEU A CA 1
ATOM 2301 C C . LEU A 1 291 ? -0.202 -5.668 -15.851 1.00 21.85 291 LEU A C 1
ATOM 2302 O O . LEU A 1 291 ? 0.697 -5.045 -16.428 1.00 24.27 291 LEU A O 1
ATOM 2307 N N . SER A 1 292 ? -0.375 -6.976 -15.995 1.00 20.64 292 SER A N 1
ATOM 2308 C CA . SER A 1 292 ? 0.391 -7.758 -16.934 1.00 18.31 292 SER A CA 1
ATOM 2309 C C . SER A 1 292 ? -0.087 -7.521 -18.376 1.00 18.12 292 SER A C 1
ATOM 2310 O O . SER A 1 292 ? -1.072 -6.825 -18.602 1.00 19.31 292 SER A O 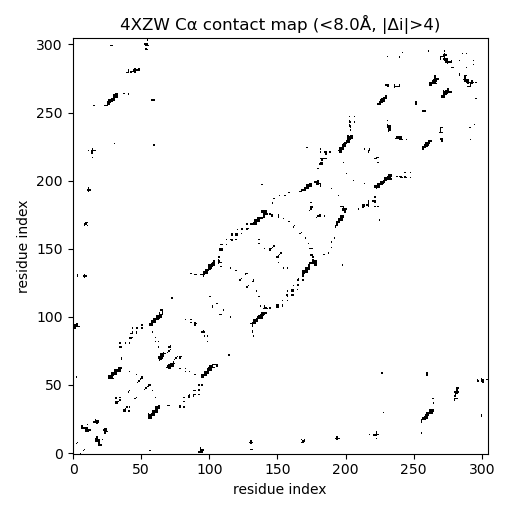1
ATOM 2313 N N . ASP A 1 293 ? 0.599 -8.126 -19.332 1.00 17.91 293 ASP A N 1
ATOM 2314 C CA . ASP A 1 293 ? 0.184 -8.038 -20.734 1.00 18.21 293 ASP A CA 1
ATOM 2315 C C . ASP A 1 293 ? -1.241 -8.584 -20.879 1.00 18.00 293 ASP A C 1
ATOM 2316 O O . ASP A 1 293 ? -2.086 -7.969 -21.543 1.00 18.96 293 ASP A O 1
ATOM 2321 N N . SER A 1 294 ? -1.506 -9.716 -20.225 1.00 16.82 294 SER A N 1
ATOM 2322 C CA . SER A 1 294 ? -2.852 -10.296 -20.249 1.00 15.30 294 SER A CA 1
ATOM 2323 C C . SER A 1 294 ? -3.865 -9.340 -19.596 1.00 14.83 294 SER A C 1
ATOM 2324 O O . SER A 1 294 ? -4.927 -9.057 -20.169 1.00 14.34 294 SER A O 1
ATOM 2327 N N . GLY A 1 295 ? -3.538 -8.804 -18.421 1.00 14.69 295 GLY A N 1
ATOM 2328 C CA . GLY A 1 295 ? -4.443 -7.896 -17.714 1.00 15.26 295 GLY A CA 1
ATOM 2329 C C . GLY A 1 295 ? -4.739 -6.598 -18.452 1.00 16.37 295 GLY A C 1
ATOM 2330 O O . GLY A 1 295 ? -5.872 -6.120 -18.467 1.00 15.54 295 GLY A O 1
ATOM 2331 N N . ARG A 1 296 ? -3.705 -6.029 -19.074 1.00 18.27 296 ARG A N 1
ATOM 2332 C CA . ARG A 1 296 ? -3.890 -4.835 -19.912 1.00 19.08 296 ARG A CA 1
ATOM 2333 C C . ARG A 1 296 ? -4.872 -5.096 -21.056 1.00 17.65 296 ARG A C 1
ATOM 2334 O O . ARG A 1 296 ? -5.724 -4.265 -21.344 1.00 17.74 296 ARG A O 1
ATOM 2342 N N . PHE A 1 297 ? -4.745 -6.254 -21.697 1.00 16.48 297 PHE A N 1
ATOM 2343 C CA . PHE A 1 297 ? -5.645 -6.647 -22.786 1.00 16.52 297 PHE A CA 1
ATOM 2344 C C . PHE A 1 297 ? -7.080 -6.830 -22.279 1.00 16.10 297 PHE A C 1
ATOM 2345 O O . PHE A 1 297 ? -8.034 -6.314 -22.869 1.00 15.91 297 PHE A O 1
ATOM 2353 N N . ILE A 1 298 ? -7.234 -7.537 -21.163 1.00 15.74 298 ILE A N 1
ATOM 2354 C CA . ILE A 1 298 ? -8.584 -7.824 -20.663 1.00 15.15 298 ILE A CA 1
ATOM 2355 C C . ILE A 1 298 ? -9.288 -6.537 -20.252 1.00 15.51 298 ILE A C 1
ATOM 2356 O O . ILE A 1 298 ? -10.462 -6.314 -20.592 1.00 15.02 298 ILE A O 1
ATOM 2361 N N . LYS A 1 299 ? -8.568 -5.669 -19.550 1.00 15.58 299 LYS A N 1
ATOM 2362 C CA . LYS A 1 299 ? -9.127 -4.385 -19.138 1.00 16.36 299 LYS A CA 1
ATOM 2363 C C . LYS A 1 299 ? -9.587 -3.584 -20.355 1.00 17.58 299 LYS A C 1
ATOM 2364 O O . LYS A 1 299 ? -10.709 -3.066 -20.373 1.00 17.55 299 LYS A O 1
ATOM 2370 N N . ALA A 1 300 ? -8.727 -3.503 -21.369 1.00 18.14 300 ALA A N 1
ATOM 2371 C CA . ALA A 1 300 ? -9.065 -2.753 -22.584 1.00 19.17 300 ALA A CA 1
ATOM 2372 C C . ALA A 1 300 ? -10.263 -3.352 -23.307 1.00 19.15 300 ALA A C 1
ATOM 2373 O O . ALA A 1 300 ? -11.094 -2.622 -23.825 1.00 18.55 300 ALA A O 1
ATOM 2375 N N . LYS A 1 301 ? -10.355 -4.679 -23.342 1.00 19.06 301 LYS A N 1
ATOM 2376 C CA . LYS A 1 301 ? -11.455 -5.344 -24.038 1.00 18.96 301 LYS A CA 1
ATOM 2377 C C . LYS A 1 301 ? -12.771 -5.117 -23.312 1.00 17.63 301 LYS A C 1
ATOM 2378 O O . LYS A 1 301 ? -13.796 -4.914 -23.948 1.00 17.07 301 LYS A O 1
ATOM 2384 N N . LEU A 1 302 ? -12.748 -5.147 -21.981 1.00 16.41 302 LEU A N 1
ATOM 2385 C CA . LEU A 1 302 ? -13.948 -4.879 -21.209 1.00 16.43 302 LEU A CA 1
ATOM 2386 C C . LEU A 1 302 ? -14.443 -3.444 -21.399 1.00 17.68 302 LEU A C 1
ATOM 2387 O O . LEU A 1 302 ? -15.646 -3.184 -21.543 1.00 17.35 302 LEU A O 1
ATOM 2392 N N . ILE A 1 303 ? -13.511 -2.498 -21.378 1.00 18.38 303 ILE A N 1
ATOM 2393 C CA . ILE A 1 303 ? -13.866 -1.101 -21.601 1.00 19.61 303 ILE A CA 1
ATOM 2394 C C . ILE A 1 303 ? -14.448 -0.935 -23.005 1.00 20.93 303 ILE A C 1
ATOM 2395 O O . ILE A 1 303 ? -15.494 -0.307 -23.169 1.00 20.99 303 ILE A O 1
ATOM 2400 N N . GLU A 1 304 ? -13.796 -1.538 -23.991 1.00 22.10 304 GLU A N 1
ATOM 2401 C CA . GLU A 1 304 ? -14.217 -1.452 -25.393 1.00 24.21 304 GLU A CA 1
ATOM 2402 C C . GLU A 1 304 ? -15.621 -2.020 -25.620 1.00 24.78 304 GLU A C 1
ATOM 2403 O O . GLU A 1 304 ? -16.384 -1.515 -26.451 1.00 24.67 304 GLU A O 1
ATOM 2409 N N . ALA A 1 305 ? -15.954 -3.076 -24.886 1.00 24.33 305 ALA A N 1
ATOM 2410 C CA . ALA A 1 305 ? -17.237 -3.760 -25.056 1.00 26.75 305 ALA A CA 1
ATOM 2411 C C . ALA A 1 305 ? -18.392 -2.892 -24.585 1.00 30.18 305 ALA A C 1
ATOM 2412 O O . ALA A 1 305 ? -19.463 -2.884 -25.196 1.00 29.68 305 ALA A O 1
ATOM 2414 N N . LEU A 1 306 ? -18.171 -2.174 -23.487 1.00 34.27 306 LEU A N 1
ATOM 2415 C CA . LEU A 1 306 ? -19.188 -1.296 -22.933 1.00 38.13 306 LEU A CA 1
ATOM 2416 C C . LEU A 1 306 ? -19.406 -0.153 -23.910 1.00 40.75 306 LEU A C 1
ATOM 2417 O O . LEU A 1 306 ? -20.543 0.207 -24.199 1.00 42.39 306 LEU A O 1
ATOM 2422 N N . GLU A 1 307 ? -18.306 0.403 -24.418 1.00 46.10 307 GLU A N 1
ATOM 2423 C CA . GLU A 1 307 ? -18.351 1.316 -25.564 1.00 49.98 307 GLU A CA 1
ATOM 2424 C C . GLU A 1 307 ? -19.224 0.735 -26.668 1.00 51.18 307 GLU A C 1
ATOM 2425 O O . GLU A 1 307 ? -19.431 1.369 -27.701 1.00 55.81 307 GLU A O 1
#

InterPro domains:
  IPR001547 Glycoside hydrolase, family 5 [PF00150] (50-296)
  IPR001956 Carbohydrate-binding module 3 [PF00942] (355-400)
  IPR001956 Carbohydrate-binding module 3 [PS51172] (350-405)
  IPR008965 CBM2/CBM3, carbohydrate-binding domain superfamily [SSF49384] (350-399)
  IPR017853 Glycoside hydrolase superfamily [SSF51445] (13-335)
  IPR018087 Glycoside hydrolase, family 5, conserved site [PS00659] (162-171)
  IPR036966 Carbohydrate-binding module 3 superfamily [G3DSA:2.60.40.710] (343-404)

Radius of gyration: 17.43 Å; Cα contacts (8 Å, |Δi|>4): 701; chains: 1; bounding box: 42×44×42 Å